Protein AF-A0A8D8S6B2-F1 (afdb_monomer)

Organism: NCBI:txid428564

Secondary structure (DSSP, 8-state):
--SSSSSGGGGS-TT-HHHHHHHHHHHTT------EEEEE--TTSSHHHHHHHHHHHHHHTT--EEEEEEEEEEETTEEEEEEEEESSS--EEEEEEEEHHHHHHHHHHHHHHHGGG--HHHHHHHHHHHHHHHHHHHTTEE-S---EETTEEE-HHHHHHHHGGGGSHHHHHH-SEEEEE--STTGGG-HHHHHHHHHHTTSS-EEEEE--SS--HHHHHHHHSTTEEEEE--TTTHHHHHHHHHHHHHHH--

pLDDT: mean 79.37, std 19.29, range [36.19, 97.38]

InterPro domains:
  IPR003593 AAA+ ATPase domain [SM00382] (33-246)
  IPR004948 Nucleoside-triphosphatase, THEP1 type [MF_00796] (35-253)
  IPR004948 Nucleoside-triphosphatase, THEP1 type [PF03266] (37-131)
  IPR004948 Nucleoside-triphosphatase, THEP1 type [PF03266] (140-245)
  IPR004948 Nucleoside-triphosphatase, THEP1 type [PTHR43146] (35-249)
  IPR027417 P-loop containing nucleoside triphosphate hydrolase [G3DSA:3.40.50.300] (35-250)
  IPR027417 P-loop containing nucleoside triphosphate hydrolase [SSF52540] (36-224)

Mean predicted aligned error: 12.25 Å

Sequence (254 aa):
MLGQYCVVIFVQCISCLSMLCFCLDIMSGTTIKRNIILLTGDPGCGKTTLVQKVYQALLTSQVKVEGFYTSEVRAGGQRSGFDVVLLNDGGRGPLARVAYMEDKKREAKKREAKEKEADDVMLAIMEHEMAFRDDIYFQARSTVPGPKVGKYTVDLKSFESLVQPILTPEKLKVCQVLILDEIGKMELFSKQFESSIQRIFQTSQVILATVPTRGSYLVEQLKTQAGSNLIQVHHGNRDILVEEIKNKLLLQIK

Foldseek 3Di:
DPPPVVVVVVPPDPPDPPVVVVVVCVVVPDDQQQQAEEEEEDPPQCPLVLLVLLLVVVVVVVAFEWEWAKDFDDDPNHGFAIWIAIDPPRDIDGFKGFAPPPVVVVVVVVCVVVVVPDDPVRVVVVVVVVVVVCVVVVVSHDPDAADDDPRMGGDLPSLCVPGVVCLDPVNQVRHLEYEYHEPADSSVSRPSSVVSVVVVLVDLHRYYYYAYPDHPPSSVCQCVPPSYDYDYGGNVCSVVVSVVVNVSSVVSSD

Structure (mmCIF, N/CA/C/O backbone):
data_AF-A0A8D8S6B2-F1
#
_entry.id   AF-A0A8D8S6B2-F1
#
loop_
_atom_site.group_PDB
_atom_site.id
_atom_site.type_symbol
_atom_site.label_atom_id
_atom_site.label_alt_id
_atom_site.label_comp_id
_atom_site.label_asym_id
_atom_site.label_entity_id
_atom_site.label_seq_id
_atom_site.pdbx_PDB_ins_code
_atom_site.Cartn_x
_atom_site.Cartn_y
_atom_site.Cartn_z
_atom_site.occupancy
_atom_site.B_iso_or_equiv
_atom_site.auth_seq_id
_atom_site.auth_comp_id
_atom_site.auth_asym_id
_atom_site.auth_atom_id
_atom_site.pdbx_PDB_model_num
ATOM 1 N N . MET A 1 1 ? 8.528 7.301 49.352 1.00 41.94 1 MET A N 1
ATOM 2 C CA . MET A 1 1 ? 9.855 7.495 48.718 1.00 41.94 1 MET A CA 1
ATOM 3 C C . MET A 1 1 ? 9.824 7.295 47.188 1.00 41.94 1 MET A C 1
ATOM 5 O O . MET A 1 1 ? 10.807 6.855 46.618 1.00 41.94 1 MET A O 1
ATOM 9 N N . LEU A 1 2 ? 8.725 7.652 46.500 1.00 36.19 2 LEU A N 1
ATOM 10 C CA . LEU A 1 2 ? 8.609 7.622 45.023 1.00 36.19 2 LEU A CA 1
ATOM 11 C C . LEU A 1 2 ? 8.481 9.034 44.406 1.00 36.19 2 LEU A C 1
ATOM 13 O O . LEU A 1 2 ? 8.554 9.192 43.195 1.00 36.19 2 LEU A O 1
ATOM 17 N N . GLY A 1 3 ? 8.330 10.071 45.239 1.00 38.25 3 GLY A N 1
ATOM 18 C CA . GLY A 1 3 ? 8.065 11.449 44.806 1.00 38.25 3 GLY A CA 1
ATOM 19 C C . GLY A 1 3 ? 9.293 12.298 44.459 1.00 38.25 3 GLY A C 1
ATOM 20 O O . GLY A 1 3 ? 9.121 13.430 44.031 1.00 38.25 3 GLY A O 1
ATOM 21 N N . GLN A 1 4 ? 10.520 11.789 44.625 1.00 38.25 4 GLN A N 1
ATOM 22 C CA . GLN A 1 4 ? 11.747 12.553 44.331 1.00 38.25 4 GLN A CA 1
ATOM 23 C C . GLN A 1 4 ? 12.415 12.181 42.998 1.00 38.25 4 GLN A C 1
ATOM 25 O O . GLN A 1 4 ? 13.158 12.992 42.458 1.00 38.25 4 GLN A O 1
ATOM 30 N N . TYR A 1 5 ? 12.099 11.022 42.406 1.00 40.81 5 TYR A N 1
ATOM 31 C CA . TYR A 1 5 ? 12.644 10.632 41.095 1.00 40.81 5 TYR A CA 1
ATOM 32 C C . TYR A 1 5 ? 11.902 11.270 39.909 1.00 40.81 5 TYR A C 1
ATOM 34 O O . TYR A 1 5 ? 12.461 11.373 38.822 1.00 40.81 5 TYR A O 1
ATOM 42 N N . CYS A 1 6 ? 10.666 11.742 40.109 1.00 37.84 6 CYS A N 1
ATOM 43 C CA . CYS A 1 6 ? 9.852 12.317 39.032 1.00 37.84 6 CYS A CA 1
ATOM 44 C C . CYS A 1 6 ? 10.253 13.766 38.680 1.00 37.84 6 CYS A C 1
ATOM 46 O O . CYS A 1 6 ? 10.113 14.197 37.540 1.00 37.84 6 CYS A O 1
ATOM 48 N N . VAL A 1 7 ? 10.818 14.516 39.633 1.00 41.84 7 VAL A N 1
ATOM 49 C CA . VAL A 1 7 ? 11.153 15.940 39.429 1.00 41.84 7 VAL A CA 1
ATOM 50 C C . VAL A 1 7 ? 12.459 16.125 38.641 1.00 41.84 7 VAL A C 1
ATOM 52 O O . VAL A 1 7 ? 12.646 17.146 37.985 1.00 41.84 7 VAL A O 1
ATOM 55 N N . VAL A 1 8 ? 13.345 15.123 38.621 1.00 37.91 8 VAL A N 1
ATOM 56 C CA . VAL A 1 8 ? 14.663 15.240 37.966 1.00 37.91 8 VAL A CA 1
ATOM 57 C C . VAL A 1 8 ? 14.577 15.126 36.435 1.00 37.91 8 VAL A C 1
ATOM 59 O O . VAL A 1 8 ? 15.428 15.662 35.734 1.00 37.91 8 VAL A O 1
ATOM 62 N N . ILE A 1 9 ? 13.512 14.532 35.883 1.00 42.53 9 ILE A N 1
ATOM 63 C CA . ILE A 1 9 ? 13.302 14.464 34.421 1.00 42.53 9 ILE A CA 1
ATOM 64 C C . ILE A 1 9 ? 12.726 15.786 33.869 1.00 42.53 9 ILE A C 1
ATOM 66 O O . ILE A 1 9 ? 12.816 16.062 32.674 1.00 42.53 9 ILE A O 1
ATOM 70 N N . PHE A 1 10 ? 12.189 16.655 34.732 1.00 36.91 10 PHE A N 1
ATOM 71 C CA . PHE A 1 10 ? 11.435 17.840 34.313 1.00 36.91 10 PHE A CA 1
ATOM 72 C C . PHE A 1 10 ? 12.304 19.006 33.803 1.00 36.91 10 PHE A C 1
ATOM 74 O O . PHE A 1 10 ? 11.792 19.903 33.140 1.00 36.91 10 PHE A O 1
ATOM 81 N N . VAL A 1 11 ? 13.615 19.015 34.078 1.00 43.03 11 VAL A N 1
ATOM 82 C CA . VAL A 1 11 ? 14.462 20.211 33.865 1.00 43.03 11 VAL A CA 1
ATOM 83 C C . VAL A 1 11 ? 15.341 20.138 32.605 1.00 43.03 11 VAL A C 1
ATOM 85 O O . VAL A 1 11 ? 15.995 21.116 32.261 1.00 43.03 11 VAL A O 1
ATOM 88 N N . GLN A 1 12 ? 15.329 19.037 31.842 1.00 40.09 12 GLN A N 1
ATOM 89 C CA . GLN A 1 12 ? 16.248 18.878 30.699 1.00 40.09 12 GLN A CA 1
ATOM 90 C C . GLN A 1 12 ? 15.608 18.695 29.316 1.00 40.09 12 GLN A C 1
ATOM 92 O O . GLN A 1 12 ? 16.331 18.478 28.347 1.00 40.09 12 GLN A O 1
ATOM 97 N N . CYS A 1 13 ? 14.285 18.828 29.167 1.00 42.00 13 CYS A N 1
ATOM 98 C CA . CYS A 1 13 ? 13.653 18.609 27.861 1.00 42.00 13 CYS A CA 1
ATOM 99 C C . CYS A 1 13 ? 12.425 19.500 27.603 1.00 42.00 13 CYS A C 1
ATOM 101 O O . CYS A 1 13 ? 11.314 19.019 27.420 1.00 42.00 13 CYS A O 1
ATOM 103 N N . ILE A 1 14 ? 12.620 20.823 27.558 1.00 43.84 14 ILE A N 1
ATOM 104 C CA . ILE A 1 14 ? 11.570 21.784 27.142 1.00 43.84 14 ILE A CA 1
ATOM 105 C C . ILE A 1 14 ? 11.517 21.940 25.601 1.00 43.84 14 ILE A C 1
ATOM 107 O O . ILE A 1 14 ? 10.718 22.697 25.063 1.00 43.84 14 ILE A O 1
ATOM 111 N N . SER A 1 15 ? 12.317 21.190 24.836 1.00 46.38 15 SER A N 1
ATOM 112 C CA . SER A 1 15 ? 12.376 21.326 23.371 1.00 46.38 15 SER A CA 1
ATOM 113 C C . SER A 1 15 ? 11.410 20.432 22.584 1.00 46.38 15 SER A C 1
ATOM 115 O O . SER A 1 15 ? 11.384 20.521 21.359 1.00 46.38 15 SER A O 1
ATOM 117 N N . CYS A 1 16 ? 10.599 19.588 23.231 1.00 43.78 16 CYS A N 1
ATOM 118 C CA . CYS A 1 16 ? 9.744 18.641 22.515 1.00 43.78 16 CYS A CA 1
ATOM 119 C C . CYS A 1 16 ? 8.293 18.697 23.009 1.00 43.78 16 CYS A C 1
ATOM 121 O O . CYS A 1 16 ? 7.932 18.035 23.981 1.00 43.78 16 CYS A O 1
ATOM 123 N N . LEU A 1 17 ? 7.430 19.436 22.295 1.00 45.69 17 LEU A N 1
ATOM 124 C CA . LEU A 1 17 ? 5.974 19.432 22.524 1.00 45.69 17 LEU A CA 1
ATOM 125 C C . LEU A 1 17 ? 5.366 18.010 22.501 1.00 45.69 17 LEU A C 1
ATOM 127 O O . LEU A 1 17 ? 4.297 17.796 23.065 1.00 45.69 17 LEU A O 1
ATOM 131 N N . SER A 1 18 ? 6.051 17.025 21.903 1.00 47.94 18 SER A N 1
ATOM 132 C CA . SER A 1 18 ? 5.614 15.622 21.893 1.00 47.94 18 SER A CA 1
ATOM 133 C C . SER A 1 18 ? 5.727 14.920 23.257 1.00 47.94 18 SER A C 1
ATOM 135 O O . SER A 1 18 ? 4.901 14.061 23.558 1.00 47.94 18 SER A O 1
ATOM 137 N N . MET A 1 19 ? 6.681 15.304 24.121 1.00 46.25 19 MET A N 1
ATOM 138 C CA . MET A 1 19 ? 6.825 14.702 25.458 1.00 46.25 19 MET A CA 1
ATOM 139 C C . MET A 1 19 ? 5.784 15.219 26.453 1.00 46.25 19 MET A C 1
ATOM 141 O O . MET A 1 19 ? 5.369 14.476 27.339 1.00 46.25 19 MET A O 1
ATOM 145 N N . LEU A 1 20 ? 5.329 16.466 26.298 1.00 44.69 20 LEU A N 1
ATOM 146 C CA . LEU A 1 20 ? 4.285 17.035 27.155 1.00 44.69 20 LEU A CA 1
ATOM 147 C C . LEU A 1 20 ? 2.933 16.339 26.954 1.00 44.69 20 LEU A C 1
ATOM 149 O O . LEU A 1 20 ? 2.236 16.086 27.932 1.00 44.69 20 LEU A O 1
ATOM 153 N N . CYS A 1 21 ? 2.600 15.961 25.717 1.00 46.25 21 CYS A N 1
ATOM 154 C CA . CYS A 1 21 ? 1.410 15.156 25.433 1.00 46.25 21 CYS A CA 1
ATOM 155 C C . CYS A 1 21 ? 1.540 13.748 26.048 1.00 46.25 21 CYS A C 1
ATOM 157 O O . CYS A 1 21 ? 0.654 13.294 26.765 1.00 46.25 21 CYS A O 1
ATOM 159 N N . PHE A 1 22 ? 2.716 13.125 25.902 1.00 45.84 22 PHE A N 1
ATOM 160 C CA . PHE A 1 22 ? 2.994 11.782 26.423 1.00 45.84 22 PHE A CA 1
ATOM 161 C C . PHE A 1 22 ? 2.927 11.684 27.960 1.00 45.84 22 PHE A C 1
ATOM 163 O O . PHE A 1 22 ? 2.430 10.698 28.505 1.00 45.84 22 PHE A O 1
ATOM 170 N N . CYS A 1 23 ? 3.397 12.708 28.681 1.00 44.91 23 CYS A N 1
ATOM 171 C CA . CYS A 1 23 ? 3.300 12.752 30.143 1.00 44.91 23 CYS A CA 1
ATOM 172 C C . CYS A 1 23 ? 1.857 12.944 30.637 1.00 44.91 23 CYS A C 1
ATOM 174 O O . CYS A 1 23 ? 1.485 12.346 31.645 1.00 44.91 23 CYS A O 1
ATOM 176 N N . LEU A 1 24 ? 1.033 13.724 29.928 1.00 49.44 24 LEU A N 1
ATOM 177 C CA . LEU A 1 24 ? -0.394 13.873 30.240 1.00 49.44 24 LEU A CA 1
ATOM 178 C C . LEU A 1 24 ? -1.170 12.561 30.016 1.00 49.44 24 LEU A C 1
ATOM 180 O O . LEU A 1 24 ? -2.026 12.211 30.831 1.00 49.44 24 LEU A O 1
ATOM 184 N N . ASP A 1 25 ? -0.811 11.784 28.993 1.00 44.72 25 ASP A N 1
ATOM 185 C CA . ASP A 1 25 ? -1.443 10.494 28.691 1.00 44.72 25 ASP A CA 1
ATOM 186 C C . ASP A 1 25 ? -1.150 9.425 29.760 1.00 44.72 25 ASP A C 1
ATOM 188 O O . ASP A 1 25 ? -2.069 8.743 30.217 1.00 44.72 25 ASP A O 1
ATOM 192 N N . ILE A 1 26 ? 0.094 9.334 30.254 1.00 49.06 26 ILE A N 1
ATOM 193 C CA . ILE A 1 26 ? 0.469 8.405 31.341 1.00 49.06 26 ILE A CA 1
ATOM 194 C C . ILE A 1 26 ? -0.254 8.752 32.651 1.00 49.06 26 ILE A C 1
ATOM 196 O O . ILE A 1 26 ? -0.646 7.855 33.398 1.00 49.06 26 ILE A O 1
ATOM 200 N N . MET A 1 27 ? -0.470 10.042 32.927 1.00 42.81 27 MET A N 1
ATOM 201 C CA . MET A 1 27 ? -1.153 10.491 34.145 1.00 42.81 27 MET A CA 1
ATOM 202 C C . MET A 1 27 ? -2.682 10.322 34.092 1.00 42.81 27 MET A C 1
ATOM 204 O O . MET A 1 27 ? -3.320 10.334 35.142 1.00 42.81 27 MET A O 1
ATOM 208 N N . SER A 1 28 ? -3.271 10.117 32.907 1.00 50.50 28 SER A N 1
ATOM 209 C CA . SER A 1 28 ? -4.724 9.949 32.725 1.00 50.50 28 SER A CA 1
ATOM 210 C C . SER A 1 28 ? -5.217 8.494 32.762 1.00 50.50 28 SER A C 1
ATOM 212 O O . SER A 1 28 ? -6.423 8.258 32.714 1.00 50.50 28 SER A O 1
ATOM 214 N N . GLY A 1 29 ? -4.321 7.501 32.833 1.00 39.97 29 GLY A N 1
ATOM 215 C CA . GLY A 1 29 ? -4.702 6.081 32.844 1.00 39.97 29 GLY A CA 1
ATOM 216 C C . GLY A 1 29 ? -5.399 5.598 31.562 1.00 39.97 29 GLY A C 1
ATOM 217 O O . GLY A 1 29 ? -5.973 4.507 31.543 1.00 39.97 29 GLY A O 1
ATOM 218 N N . THR A 1 30 ? -5.360 6.375 30.476 1.00 42.81 30 THR A N 1
ATOM 219 C CA . THR A 1 30 ? -5.941 5.972 29.196 1.00 42.81 30 THR A CA 1
ATOM 220 C C . THR A 1 30 ? -4.961 5.064 28.458 1.00 42.81 30 THR A C 1
ATOM 222 O O . THR A 1 30 ? -3.849 5.430 28.091 1.00 42.81 30 THR A O 1
ATOM 225 N N . THR A 1 31 ? -5.354 3.804 28.275 1.00 45.44 31 THR A N 1
ATOM 226 C CA . THR A 1 31 ? -4.572 2.851 27.483 1.00 45.44 31 THR A CA 1
ATOM 227 C C . THR A 1 31 ? -4.553 3.359 26.042 1.00 45.44 31 THR A C 1
ATOM 229 O O . THR A 1 31 ? -5.622 3.489 25.449 1.00 45.44 31 THR A O 1
ATOM 232 N N . ILE A 1 32 ? -3.374 3.657 25.483 1.00 49.84 32 ILE A N 1
ATOM 233 C CA . ILE A 1 32 ? -3.223 4.152 24.103 1.00 49.84 32 ILE A CA 1
ATOM 234 C C . ILE A 1 32 ? -4.021 3.243 23.155 1.00 49.84 32 ILE A C 1
ATOM 236 O O . ILE A 1 32 ? -3.686 2.066 22.973 1.00 49.84 32 ILE A O 1
ATOM 240 N N . LYS A 1 33 ? -5.110 3.777 22.584 1.00 54.06 33 LYS A N 1
ATOM 241 C CA . LYS A 1 33 ? -5.973 3.068 21.632 1.00 54.06 33 LYS A CA 1
ATOM 242 C C . LYS A 1 33 ? -5.133 2.840 20.371 1.00 54.06 33 LYS A C 1
ATOM 244 O O . LYS A 1 33 ? -4.795 3.774 19.651 1.00 54.06 33 LYS A O 1
ATOM 249 N N . ARG A 1 34 ? -4.690 1.597 20.176 1.00 63.31 34 ARG A N 1
ATOM 250 C CA . ARG A 1 34 ? -3.891 1.190 19.014 1.00 63.31 34 ARG A CA 1
ATOM 251 C C . ARG A 1 34 ? -4.813 1.186 17.801 1.00 63.31 34 ARG A C 1
ATOM 253 O O . ARG A 1 34 ? -5.644 0.291 17.723 1.00 63.31 34 ARG A O 1
ATOM 260 N N . ASN A 1 35 ? -4.676 2.159 16.903 1.00 84.62 35 ASN A N 1
ATOM 261 C CA . ASN A 1 35 ? -5.531 2.293 15.714 1.00 84.62 35 ASN A CA 1
ATOM 262 C C . ASN A 1 35 ? -4.802 1.927 14.411 1.00 84.62 35 ASN A C 1
ATOM 264 O O . ASN A 1 35 ? -5.368 2.056 13.332 1.00 84.62 35 ASN A O 1
ATOM 268 N N . ILE A 1 36 ? -3.538 1.498 14.488 1.00 93.31 36 ILE A N 1
ATOM 269 C CA . ILE A 1 36 ? -2.687 1.307 13.312 1.00 93.31 36 ILE A CA 1
ATOM 270 C C . ILE A 1 36 ? -2.189 -0.135 13.283 1.00 93.31 36 ILE A C 1
ATOM 272 O O . ILE A 1 36 ? -1.512 -0.593 14.204 1.00 93.31 36 ILE A O 1
ATOM 276 N N . ILE A 1 37 ? -2.506 -0.856 12.212 1.00 95.69 37 ILE A N 1
ATOM 277 C CA . ILE A 1 37 ? -1.977 -2.187 11.919 1.00 95.69 37 ILE A CA 1
ATOM 278 C C . ILE A 1 37 ? -1.056 -2.068 10.710 1.00 95.69 37 ILE A C 1
ATOM 280 O O . ILE A 1 37 ? -1.481 -1.660 9.630 1.00 95.69 37 ILE A O 1
ATOM 284 N N . LEU A 1 38 ? 0.208 -2.438 10.892 1.00 96.62 38 LEU A N 1
ATOM 285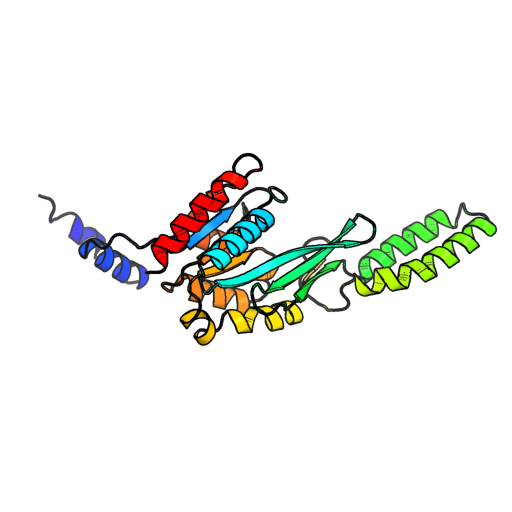 C CA . LEU A 1 38 ? 1.217 -2.439 9.841 1.00 96.62 38 LEU A CA 1
ATOM 286 C C . LEU A 1 38 ? 1.583 -3.875 9.486 1.00 96.62 38 LEU A C 1
ATOM 288 O O . LEU A 1 38 ? 1.966 -4.650 10.356 1.00 96.62 38 LEU A O 1
ATOM 292 N N . LEU A 1 39 ? 1.501 -4.233 8.211 1.00 96.75 39 LEU A N 1
ATOM 293 C CA . LEU A 1 39 ? 1.929 -5.533 7.706 1.00 96.75 39 LEU A CA 1
ATOM 294 C C . LEU A 1 39 ? 3.317 -5.408 7.092 1.00 96.75 39 LEU A C 1
ATOM 296 O O . LEU A 1 39 ? 3.544 -4.575 6.216 1.00 96.75 39 LEU A O 1
ATOM 300 N N . THR A 1 40 ? 4.239 -6.271 7.496 1.00 96.25 40 THR A N 1
ATOM 301 C CA . THR A 1 40 ? 5.581 -6.332 6.915 1.00 96.25 40 THR A CA 1
ATOM 302 C C . THR A 1 40 ? 5.978 -7.766 6.601 1.00 96.25 40 THR A C 1
ATOM 304 O O . THR A 1 40 ? 5.373 -8.712 7.092 1.00 96.25 40 THR A O 1
ATOM 307 N N . GLY A 1 41 ? 6.965 -7.952 5.736 1.00 93.44 41 GLY A N 1
ATOM 308 C CA . GLY A 1 41 ? 7.403 -9.272 5.296 1.00 93.44 41 GLY A CA 1
ATOM 309 C C . GLY A 1 41 ? 8.026 -9.221 3.912 1.00 93.44 41 GLY A C 1
ATOM 310 O O . GLY A 1 41 ? 7.952 -8.199 3.218 1.00 93.44 41 GLY A O 1
ATOM 311 N N . ASP A 1 42 ? 8.612 -10.337 3.498 1.00 89.94 42 ASP A N 1
ATOM 312 C CA . ASP A 1 42 ? 9.392 -10.395 2.267 1.00 89.94 42 ASP A CA 1
ATOM 313 C C . ASP A 1 42 ? 8.557 -10.071 1.012 1.00 89.94 42 ASP A C 1
ATOM 315 O O . ASP A 1 42 ? 7.335 -10.290 0.970 1.00 89.94 42 ASP A O 1
ATOM 319 N N . PRO A 1 43 ? 9.178 -9.510 -0.040 1.00 85.75 43 PRO A N 1
ATOM 320 C CA . PRO A 1 43 ? 8.509 -9.315 -1.319 1.00 85.75 43 PRO A CA 1
ATOM 321 C C . PRO A 1 43 ? 7.912 -10.632 -1.835 1.00 85.75 43 PRO A C 1
ATOM 323 O O . PRO A 1 43 ? 8.586 -11.654 -1.876 1.00 85.75 43 PRO A O 1
ATOM 326 N N . GLY A 1 44 ? 6.642 -10.610 -2.244 1.00 83.94 44 GLY A N 1
ATOM 327 C CA . GLY A 1 44 ? 5.958 -11.798 -2.770 1.00 83.94 44 GLY A CA 1
ATOM 328 C C . GLY A 1 44 ? 5.335 -12.732 -1.724 1.00 83.94 44 GLY A C 1
ATOM 329 O O . GLY A 1 44 ? 4.633 -13.659 -2.118 1.00 83.94 44 GLY A O 1
ATOM 330 N N . CYS A 1 45 ? 5.465 -12.466 -0.416 1.00 88.25 45 CYS A N 1
ATOM 331 C CA . CYS A 1 45 ? 4.849 -13.315 0.619 1.00 88.25 45 CYS A CA 1
ATOM 332 C C . CYS A 1 45 ? 3.302 -13.282 0.641 1.00 88.25 45 CYS A C 1
ATOM 334 O O . CYS A 1 45 ? 2.664 -14.103 1.301 1.00 88.25 45 CYS A O 1
ATOM 336 N N . GLY A 1 46 ? 2.687 -12.360 -0.111 1.00 88.69 46 GLY A N 1
ATOM 337 C CA . GLY A 1 46 ? 1.233 -12.257 -0.271 1.00 88.69 46 GLY A CA 1
ATOM 338 C C . GLY A 1 46 ? 0.552 -11.180 0.577 1.00 88.69 46 GLY A C 1
ATOM 339 O O . GLY A 1 46 ? -0.645 -11.298 0.814 1.00 88.69 46 GLY A O 1
ATOM 340 N N . LYS A 1 47 ? 1.272 -10.134 1.015 1.00 93.44 47 LYS A N 1
ATOM 341 C CA . LYS A 1 47 ? 0.703 -8.989 1.762 1.00 93.44 47 LYS A CA 1
ATOM 342 C C . LYS A 1 47 ? -0.502 -8.366 1.053 1.00 93.44 47 LYS A C 1
ATOM 344 O O . LYS A 1 47 ? -1.570 -8.300 1.643 1.00 93.44 47 LYS A O 1
ATOM 349 N N . THR A 1 48 ? -0.364 -8.023 -0.226 1.00 92.19 48 THR A N 1
ATOM 350 C CA . THR A 1 48 ? -1.463 -7.483 -1.043 1.00 92.19 48 THR A CA 1
ATOM 351 C C . THR A 1 48 ? -2.662 -8.422 -1.094 1.00 92.19 48 THR A C 1
ATOM 353 O O . THR A 1 48 ? -3.800 -7.993 -0.946 1.00 92.19 48 THR A O 1
ATOM 356 N N . THR A 1 49 ? -2.428 -9.731 -1.223 1.00 92.44 49 THR A N 1
ATOM 357 C CA . THR A 1 49 ? -3.508 -10.727 -1.194 1.00 92.44 49 THR A CA 1
ATOM 358 C C . THR A 1 49 ? -4.208 -10.763 0.164 1.00 92.44 49 THR A C 1
ATOM 360 O O . THR A 1 49 ? -5.431 -10.852 0.218 1.00 92.44 49 THR A O 1
ATOM 363 N N . LEU A 1 50 ? -3.454 -10.675 1.263 1.00 95.06 50 LEU A N 1
ATOM 364 C CA . LEU A 1 50 ? -4.006 -10.576 2.613 1.00 95.06 50 LEU A CA 1
ATOM 365 C C . LEU A 1 50 ? -4.843 -9.298 2.775 1.00 95.06 50 LEU A C 1
ATOM 367 O O . LEU A 1 50 ? -5.984 -9.380 3.218 1.00 95.06 50 LEU A O 1
ATOM 371 N N . VAL A 1 51 ? -4.324 -8.145 2.348 1.00 95.44 51 VAL A N 1
ATOM 372 C CA . VAL A 1 51 ? -5.046 -6.862 2.377 1.00 95.44 51 VAL A CA 1
ATOM 373 C C . VAL A 1 51 ? -6.355 -6.946 1.598 1.00 95.44 51 VAL A C 1
ATOM 375 O O . VAL A 1 51 ? -7.398 -6.560 2.117 1.00 95.44 51 VAL A O 1
ATOM 378 N N . GLN A 1 52 ? -6.331 -7.515 0.392 1.00 94.06 52 GLN A N 1
ATOM 379 C CA . GLN A 1 52 ? -7.536 -7.713 -0.414 1.00 94.06 52 GLN A CA 1
ATOM 380 C C . GLN A 1 52 ? -8.559 -8.607 0.295 1.00 94.06 52 GLN A C 1
ATOM 382 O O . GLN A 1 52 ? -9.739 -8.270 0.323 1.00 94.06 52 GLN A O 1
ATOM 387 N N . LYS A 1 53 ? -8.131 -9.716 0.913 1.00 94.88 53 LYS A N 1
ATOM 388 C CA . LYS A 1 53 ? -9.032 -10.588 1.687 1.00 94.88 53 LYS A CA 1
ATOM 389 C C . LYS A 1 53 ? -9.644 -9.865 2.889 1.00 94.88 53 LYS A C 1
ATOM 391 O O . LYS A 1 53 ? -10.839 -10.009 3.129 1.00 94.88 53 LYS A O 1
ATOM 396 N N . VAL A 1 54 ? -8.856 -9.066 3.611 1.00 95.88 54 VAL A N 1
ATOM 397 C CA . VAL A 1 54 ? -9.352 -8.257 4.735 1.00 95.88 54 VAL A CA 1
ATOM 398 C C . VAL A 1 54 ? -10.355 -7.215 4.249 1.00 95.88 54 VAL A C 1
ATOM 400 O O . VAL A 1 54 ? -11.423 -7.094 4.840 1.00 95.88 54 VAL A O 1
ATOM 403 N N . TYR A 1 55 ? -10.062 -6.512 3.153 1.00 95.25 55 TYR A N 1
ATOM 404 C CA . TYR A 1 55 ? -10.993 -5.561 2.545 1.00 95.25 55 TYR A CA 1
ATOM 405 C C . TYR A 1 55 ? -12.338 -6.218 2.214 1.00 95.25 55 TYR A C 1
ATOM 407 O O . TYR A 1 55 ? -13.378 -5.734 2.654 1.00 95.25 55 TYR A O 1
ATOM 415 N N . GLN A 1 56 ? -12.322 -7.367 1.530 1.00 94.12 56 GLN A N 1
ATOM 416 C CA . GLN A 1 56 ? -13.545 -8.112 1.215 1.00 94.12 56 GLN A CA 1
ATOM 417 C C . GLN A 1 56 ? -14.316 -8.509 2.481 1.00 94.12 56 GLN A C 1
ATOM 419 O O . GLN A 1 56 ? -15.535 -8.359 2.547 1.00 94.12 56 GLN A O 1
ATOM 424 N N . ALA A 1 57 ? -13.615 -8.952 3.526 1.00 93.44 57 ALA A N 1
ATOM 425 C CA . ALA A 1 57 ? -14.248 -9.296 4.792 1.00 93.44 57 ALA A CA 1
ATOM 426 C C . ALA A 1 57 ? -14.850 -8.072 5.514 1.00 93.44 57 ALA A C 1
ATOM 428 O O . ALA A 1 57 ? -15.899 -8.198 6.144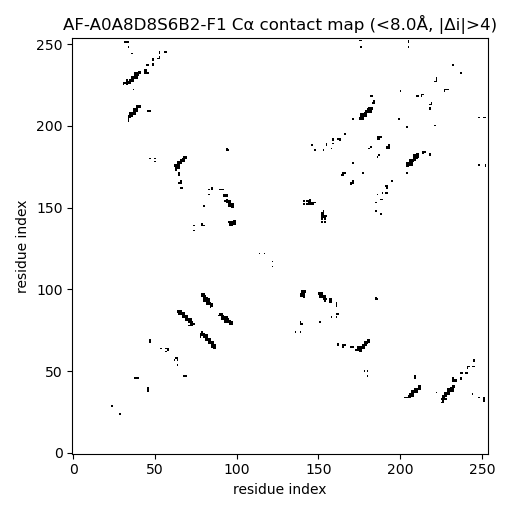 1.00 93.44 57 ALA A O 1
ATOM 429 N N . LEU A 1 58 ? -14.247 -6.885 5.402 1.00 93.62 58 LEU A N 1
ATOM 430 C CA . LEU A 1 58 ? -14.791 -5.638 5.958 1.00 93.62 58 LEU A CA 1
ATOM 431 C C . LEU A 1 58 ? -16.036 -5.156 5.203 1.00 93.62 58 LEU A C 1
ATOM 433 O O . LEU A 1 58 ? -16.977 -4.677 5.838 1.00 93.62 58 LEU A O 1
ATOM 437 N N . LEU A 1 59 ? -16.085 -5.347 3.879 1.00 90.81 59 LEU A N 1
ATOM 438 C CA . LEU A 1 59 ? -17.275 -5.042 3.078 1.00 90.81 59 LEU A CA 1
ATOM 439 C C . LEU A 1 59 ? -18.493 -5.849 3.542 1.00 90.81 59 LEU A C 1
ATOM 441 O O . LEU A 1 59 ? -19.582 -5.293 3.674 1.00 90.81 59 LEU A O 1
ATOM 445 N N . THR A 1 60 ? -18.312 -7.135 3.870 1.00 91.19 60 THR A N 1
ATOM 446 C CA . THR A 1 60 ? -19.410 -7.967 4.407 1.00 91.19 60 THR A CA 1
ATOM 447 C C . THR A 1 60 ? -19.945 -7.468 5.750 1.00 91.19 60 THR A C 1
ATOM 449 O O . THR A 1 60 ? -21.087 -7.746 6.102 1.00 91.19 60 THR A O 1
ATOM 452 N N . SER A 1 61 ? -19.142 -6.702 6.491 1.00 88.88 61 SER A N 1
ATOM 453 C CA . SER A 1 61 ? -19.515 -6.084 7.765 1.00 88.88 61 SER A CA 1
ATOM 454 C C . SER A 1 61 ? -20.040 -4.649 7.611 1.00 88.88 61 SER A C 1
ATOM 456 O O . SER A 1 61 ? -20.194 -3.963 8.616 1.00 88.88 61 SER A O 1
ATOM 458 N N . GLN A 1 62 ? -20.314 -4.195 6.379 1.00 89.12 62 GLN A N 1
ATOM 459 C CA . GLN A 1 62 ? -20.846 -2.860 6.057 1.00 89.12 62 GLN A CA 1
ATOM 460 C C . GLN A 1 62 ? -19.987 -1.694 6.580 1.00 89.12 62 GLN A C 1
ATOM 462 O O . GLN A 1 62 ? -20.488 -0.604 6.856 1.00 89.12 62 GLN A O 1
ATOM 467 N N . VAL A 1 63 ? -18.677 -1.915 6.701 1.00 91.69 63 VAL A N 1
ATOM 468 C CA . VAL A 1 63 ? -17.726 -0.887 7.131 1.00 91.69 63 VAL A CA 1
ATOM 469 C C . VAL A 1 63 ? -17.390 0.030 5.961 1.00 91.69 63 VAL A C 1
ATOM 471 O O . VAL A 1 63 ? -17.082 -0.434 4.863 1.00 91.69 63 VAL A O 1
ATOM 474 N N . LYS A 1 64 ? -17.382 1.342 6.205 1.00 93.12 64 LYS A N 1
ATOM 475 C CA . LYS A 1 64 ? -16.883 2.329 5.241 1.00 93.12 64 LYS A CA 1
ATOM 476 C C . LYS A 1 64 ? -15.361 2.287 5.208 1.00 93.12 64 LYS A C 1
ATOM 478 O O . LYS A 1 64 ? -14.702 2.801 6.110 1.00 93.12 64 LYS A O 1
ATOM 483 N N . VAL A 1 65 ? -14.811 1.665 4.178 1.00 94.94 65 VAL A N 1
ATOM 484 C CA . VAL A 1 65 ? -13.365 1.552 3.979 1.00 94.94 65 VAL A CA 1
ATOM 485 C C . VAL A 1 65 ? -12.951 2.497 2.867 1.00 94.94 65 VAL A C 1
ATOM 487 O O . VAL A 1 65 ? -13.575 2.453 1.827 1.00 94.94 65 VAL A O 1
ATOM 490 N N . GLU A 1 66 ? -11.907 3.299 3.034 1.00 95.69 66 GLU A N 1
ATOM 491 C CA . GLU A 1 66 ? -11.254 4.010 1.925 1.00 95.69 66 GLU A CA 1
ATOM 492 C C . GLU A 1 66 ? -9.823 3.513 1.773 1.00 95.69 66 GLU A C 1
ATOM 494 O O . GLU A 1 66 ? -9.257 2.922 2.695 1.00 95.69 66 GLU A O 1
ATOM 499 N N . GLY A 1 67 ? -9.214 3.747 0.616 1.00 96.00 67 GLY A N 1
ATOM 500 C CA . GLY A 1 67 ? -7.827 3.359 0.419 1.00 96.00 67 GLY A CA 1
ATOM 501 C C . GLY A 1 67 ? -7.490 2.890 -0.977 1.00 96.00 67 GLY A C 1
ATOM 502 O O . GLY A 1 67 ? -8.283 2.984 -1.917 1.00 96.00 67 GLY A O 1
ATOM 503 N N . PHE A 1 68 ? -6.287 2.345 -1.088 1.00 97.06 68 PHE A N 1
ATOM 504 C CA . PHE A 1 68 ? -5.786 1.774 -2.323 1.00 97.06 68 PHE A CA 1
ATOM 505 C C . PHE A 1 68 ? -4.871 0.585 -2.054 1.00 97.06 68 PHE A C 1
ATOM 507 O O . PHE A 1 68 ? -4.303 0.434 -0.969 1.00 97.06 68 PHE A O 1
ATOM 514 N N . TYR A 1 69 ? -4.701 -0.236 -3.082 1.00 95.94 69 TYR A N 1
ATOM 515 C CA . TYR A 1 69 ? -3.650 -1.238 -3.140 1.00 95.94 69 TYR A CA 1
ATOM 516 C C . TYR A 1 69 ? -2.882 -1.140 -4.453 1.00 95.94 69 TYR A C 1
ATOM 518 O O . TYR A 1 69 ? -3.361 -0.576 -5.441 1.00 95.94 69 TYR A O 1
ATOM 526 N N . THR A 1 70 ? -1.688 -1.715 -4.473 1.00 92.94 70 THR A N 1
ATOM 527 C CA . THR A 1 70 ? -0.861 -1.794 -5.670 1.00 92.94 70 THR A CA 1
ATOM 528 C C . THR A 1 70 ? -1.024 -3.148 -6.349 1.00 92.94 70 THR A C 1
ATOM 530 O O . THR A 1 70 ? -1.094 -4.201 -5.717 1.00 92.94 70 THR A O 1
ATOM 533 N N . SER A 1 71 ? -1.117 -3.139 -7.675 1.00 92.00 71 SER A N 1
ATOM 534 C CA . SER A 1 71 ? -1.240 -4.342 -8.493 1.00 92.00 71 SER A CA 1
ATOM 535 C C . SER A 1 71 ? -0.040 -4.470 -9.415 1.00 92.00 71 SER A C 1
ATOM 537 O O . SER A 1 71 ? 0.336 -3.527 -10.108 1.00 92.00 71 SER A O 1
ATOM 539 N N . GLU A 1 72 ? 0.576 -5.647 -9.434 1.00 90.75 72 GLU A N 1
ATOM 540 C CA . GLU A 1 72 ? 1.674 -5.929 -10.347 1.00 90.75 72 GLU A CA 1
ATOM 541 C C . GLU A 1 72 ? 1.165 -6.049 -11.790 1.00 90.75 72 GLU A C 1
ATOM 543 O O . GLU A 1 72 ? 0.304 -6.875 -12.091 1.00 90.75 72 GLU A O 1
ATOM 548 N N . VAL A 1 73 ? 1.762 -5.281 -12.700 1.00 89.38 73 VAL A N 1
ATOM 549 C CA . VAL A 1 73 ? 1.505 -5.378 -14.139 1.00 89.38 73 VAL A CA 1
ATOM 550 C C . VAL A 1 73 ? 2.578 -6.260 -14.768 1.00 89.38 73 VAL A C 1
ATOM 552 O O . VAL A 1 73 ? 3.782 -6.041 -14.582 1.00 89.38 73 VAL A O 1
ATOM 555 N N . ARG A 1 74 ? 2.140 -7.275 -15.516 1.00 85.50 74 ARG A N 1
ATOM 556 C CA . ARG A 1 74 ? 3.012 -8.192 -16.255 1.00 85.50 74 ARG A CA 1
ATOM 557 C C . ARG A 1 74 ? 2.685 -8.149 -17.742 1.00 85.50 74 ARG A C 1
ATOM 559 O O . ARG A 1 74 ? 1.519 -8.203 -18.114 1.00 85.50 74 ARG A O 1
ATOM 566 N N . ALA A 1 75 ? 3.718 -8.096 -18.575 1.00 77.56 75 ALA A N 1
ATOM 567 C CA . ALA A 1 75 ? 3.630 -8.198 -20.029 1.00 77.56 75 ALA A CA 1
ATOM 568 C C . ALA A 1 75 ? 4.699 -9.185 -20.517 1.00 77.56 75 ALA A C 1
ATOM 570 O O . ALA A 1 75 ? 5.834 -9.152 -20.040 1.00 77.56 75 ALA A O 1
ATOM 571 N N . GLY A 1 76 ? 4.333 -10.108 -21.412 1.00 73.25 76 GLY A N 1
ATOM 572 C CA . GLY A 1 76 ? 5.265 -11.123 -21.927 1.00 73.25 76 GLY A CA 1
ATOM 573 C C . GLY A 1 76 ? 5.903 -12.003 -20.839 1.00 73.25 76 GLY A C 1
ATOM 574 O O . GLY A 1 76 ? 7.080 -12.338 -20.929 1.00 73.25 76 GLY A O 1
ATOM 575 N N . GLY A 1 77 ? 5.168 -12.307 -19.761 1.00 77.00 77 GLY A N 1
ATOM 576 C CA . GLY A 1 77 ? 5.672 -13.096 -18.626 1.00 77.00 77 GLY A CA 1
ATOM 577 C C . GLY A 1 77 ? 6.655 -12.361 -17.703 1.00 77.00 77 GLY A C 1
ATOM 578 O O . GLY A 1 77 ? 7.095 -12.927 -16.705 1.00 77.00 77 GLY A O 1
ATOM 579 N N . GLN A 1 78 ? 6.981 -11.097 -17.983 1.00 79.25 78 GLN A N 1
ATOM 580 C CA . GLN A 1 78 ? 7.854 -10.276 -17.147 1.00 79.25 78 GLN A CA 1
ATOM 581 C C . GLN A 1 78 ? 7.071 -9.175 -16.440 1.00 79.25 78 GLN A C 1
ATOM 583 O O . GLN A 1 78 ? 6.107 -8.631 -16.975 1.00 79.25 78 GLN A O 1
ATOM 588 N N . ARG A 1 79 ? 7.528 -8.790 -15.244 1.00 85.69 79 ARG A N 1
ATOM 589 C CA . ARG A 1 79 ? 7.014 -7.601 -14.558 1.00 85.69 79 ARG A CA 1
ATOM 590 C C . ARG A 1 79 ? 7.350 -6.351 -15.378 1.00 85.69 79 ARG A C 1
ATOM 592 O O . ARG A 1 79 ? 8.532 -6.014 -15.537 1.00 85.69 79 ARG A O 1
ATOM 599 N N . SER A 1 80 ? 6.309 -5.693 -15.883 1.00 86.38 80 SER A N 1
ATOM 600 C CA . SER A 1 80 ? 6.370 -4.468 -16.687 1.00 86.38 80 SER A CA 1
ATOM 601 C C . SER A 1 80 ? 6.040 -3.214 -15.874 1.00 86.38 80 SER A C 1
ATOM 603 O O . SER A 1 80 ? 6.401 -2.111 -16.284 1.00 86.38 80 SER A O 1
ATOM 605 N N . GLY A 1 81 ? 5.449 -3.357 -14.685 1.00 91.62 81 GLY A N 1
ATOM 606 C CA . GLY A 1 81 ? 5.223 -2.227 -13.793 1.00 91.62 81 GLY A CA 1
ATOM 607 C C . GLY A 1 81 ? 4.284 -2.525 -12.635 1.00 91.62 81 GLY A C 1
ATOM 608 O O . GLY A 1 81 ? 4.090 -3.680 -12.255 1.00 91.62 81 GLY A O 1
ATOM 609 N N . PHE A 1 82 ? 3.713 -1.456 -12.092 1.00 93.44 82 PHE A N 1
ATOM 610 C CA . PHE A 1 82 ? 2.768 -1.474 -10.984 1.00 93.44 82 PHE A CA 1
ATOM 611 C C . PHE A 1 82 ? 1.672 -0.441 -11.221 1.00 93.44 82 PHE A C 1
ATOM 613 O O . PHE A 1 82 ? 1.957 0.667 -11.683 1.00 93.44 82 PHE A O 1
ATOM 620 N N . ASP A 1 83 ? 0.443 -0.805 -10.886 1.00 94.81 83 ASP A N 1
ATOM 621 C CA . ASP A 1 83 ? -0.711 0.088 -10.850 1.00 94.81 83 ASP A CA 1
ATOM 622 C C . ASP A 1 83 ? -1.121 0.371 -9.420 1.00 94.81 83 ASP A C 1
ATOM 624 O O . ASP A 1 83 ? -0.960 -0.487 -8.558 1.00 94.81 83 ASP A O 1
ATOM 628 N N . VAL A 1 84 ? -1.716 1.536 -9.197 1.00 95.62 84 VAL A N 1
ATOM 629 C CA . VAL A 1 84 ? -2.559 1.784 -8.029 1.00 95.62 84 VAL A CA 1
ATOM 630 C C . VAL A 1 84 ? -4.006 1.513 -8.406 1.00 95.62 84 VAL A C 1
ATOM 632 O O . VAL A 1 84 ? -4.457 1.918 -9.479 1.00 95.62 84 VAL A O 1
ATOM 635 N N . VAL A 1 85 ? -4.721 0.833 -7.514 1.00 95.62 85 VAL A N 1
ATOM 636 C CA . VAL A 1 85 ? -6.153 0.556 -7.611 1.00 95.62 85 VAL A CA 1
ATOM 637 C C . VAL A 1 85 ? -6.834 1.059 -6.342 1.00 95.62 85 VAL A C 1
ATOM 639 O O . VAL A 1 85 ? -6.483 0.638 -5.239 1.00 95.62 85 VAL A O 1
ATOM 642 N N . LEU A 1 86 ? -7.798 1.963 -6.498 1.00 96.06 86 LEU A N 1
ATOM 643 C CA . LEU A 1 86 ? -8.643 2.455 -5.414 1.00 96.06 86 LEU A CA 1
ATOM 644 C C . LEU A 1 86 ? -9.658 1.383 -5.015 1.00 96.06 86 LEU A C 1
ATOM 646 O O . LEU A 1 86 ? -10.169 0.653 -5.864 1.00 96.06 86 LEU A O 1
ATOM 650 N N . LEU A 1 87 ? -9.969 1.303 -3.723 1.00 92.50 87 LEU A N 1
ATOM 651 C CA . LEU A 1 87 ? -10.862 0.270 -3.200 1.00 92.50 87 LEU A CA 1
ATOM 652 C C . LEU A 1 87 ? -12.332 0.496 -3.586 1.00 92.50 87 LEU A C 1
ATOM 654 O O . LEU A 1 87 ? -12.983 -0.450 -4.014 1.00 92.50 87 LEU A O 1
ATOM 658 N N . ASN A 1 88 ? -12.841 1.728 -3.491 1.00 82.56 88 ASN A N 1
ATOM 659 C CA . ASN A 1 88 ? -14.272 2.006 -3.691 1.00 82.56 88 ASN A CA 1
ATOM 660 C C . ASN A 1 88 ? -14.630 2.537 -5.079 1.00 82.56 88 ASN A C 1
ATOM 662 O O . ASN A 1 88 ? -15.659 2.166 -5.635 1.00 82.56 88 ASN A O 1
ATOM 666 N N . ASP A 1 89 ? -13.789 3.403 -5.641 1.00 74.88 89 ASP A N 1
ATOM 667 C CA . ASP A 1 89 ? -14.155 4.184 -6.828 1.00 74.88 89 ASP A CA 1
ATOM 668 C C . ASP A 1 89 ? -13.765 3.488 -8.145 1.00 74.88 89 ASP A C 1
ATOM 670 O O . ASP A 1 89 ? -13.904 4.060 -9.225 1.00 74.88 89 ASP A O 1
ATOM 674 N N . GLY A 1 90 ? -13.204 2.271 -8.076 1.00 79.56 90 GLY A N 1
ATOM 675 C CA . GLY A 1 90 ? -12.707 1.517 -9.237 1.00 79.56 90 GLY A CA 1
ATOM 676 C C . GLY A 1 90 ? -11.550 2.191 -9.988 1.00 79.56 90 GLY A C 1
ATOM 677 O O . GLY A 1 90 ? -11.059 1.653 -10.981 1.00 79.56 90 GLY A O 1
ATOM 678 N N . GLY A 1 91 ? -11.105 3.361 -9.517 1.00 91.94 91 GLY A N 1
ATOM 679 C CA . GLY A 1 91 ? -10.024 4.135 -10.102 1.00 91.94 91 GLY A CA 1
ATOM 680 C C . GLY A 1 91 ? -8.748 3.309 -10.162 1.00 91.94 91 GLY A C 1
ATOM 681 O O . GLY A 1 91 ? -8.288 2.773 -9.154 1.00 91.94 91 GLY A O 1
ATOM 682 N N . ARG A 1 92 ? -8.170 3.208 -11.354 1.00 95.19 92 ARG A N 1
ATOM 683 C CA . ARG A 1 92 ? -6.918 2.499 -11.593 1.00 95.19 92 ARG A CA 1
ATOM 684 C C . ARG A 1 92 ? -6.015 3.342 -12.471 1.00 95.19 92 ARG A C 1
ATOM 686 O O . ARG A 1 92 ? -6.466 3.895 -13.470 1.00 95.19 92 ARG A O 1
ATOM 693 N N . GLY A 1 93 ? -4.732 3.383 -12.140 1.00 93.19 93 GLY A N 1
ATOM 694 C CA . GLY A 1 93 ? -3.743 4.037 -12.986 1.00 93.19 93 GLY A CA 1
ATOM 695 C C . GLY A 1 93 ? -2.312 3.618 -12.685 1.00 93.19 93 GLY A C 1
ATOM 696 O O . GLY A 1 93 ? -2.060 2.901 -11.712 1.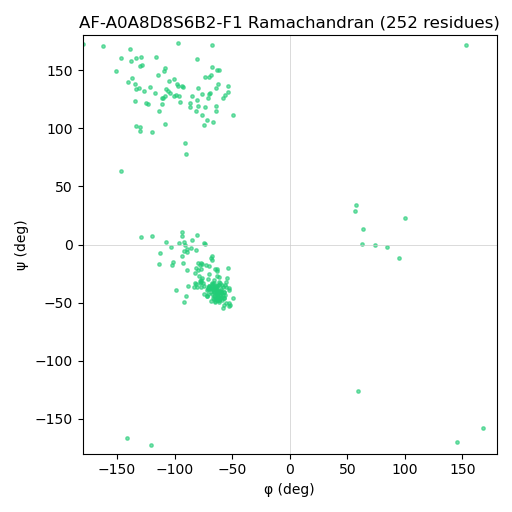00 93.19 93 GLY A O 1
ATOM 697 N N . PRO A 1 94 ? -1.369 4.033 -13.544 1.00 93.31 94 PRO A N 1
ATOM 698 C CA . PRO A 1 94 ? 0.023 3.639 -13.428 1.00 93.31 94 PRO A CA 1
ATOM 699 C C . PRO A 1 94 ? 0.679 4.280 -12.201 1.00 93.31 94 PRO A C 1
ATOM 701 O O . PRO A 1 94 ? 0.618 5.491 -12.015 1.00 93.31 94 PRO A O 1
ATOM 704 N N . LEU A 1 95 ? 1.362 3.461 -11.397 1.00 94.94 95 LEU A N 1
ATOM 705 C CA . LEU A 1 95 ? 2.321 3.923 -10.389 1.00 94.94 95 LEU A CA 1
ATOM 706 C C . LEU A 1 95 ? 3.724 3.964 -10.974 1.00 94.94 95 LEU A C 1
ATOM 708 O O . LEU A 1 95 ? 4.444 4.944 -10.831 1.00 94.94 95 LEU A O 1
ATOM 712 N N . ALA A 1 96 ? 4.133 2.873 -11.619 1.00 93.25 96 ALA A N 1
ATOM 713 C CA . ALA A 1 96 ? 5.443 2.780 -12.233 1.00 93.25 96 ALA A CA 1
ATOM 714 C C . ALA A 1 96 ? 5.426 1.841 -13.440 1.00 93.25 96 ALA A C 1
ATOM 716 O O . ALA A 1 96 ? 4.678 0.859 -13.478 1.00 93.25 96 ALA A O 1
ATOM 717 N N . ARG A 1 97 ? 6.279 2.126 -14.424 1.00 90.88 97 ARG A N 1
ATOM 718 C CA . ARG A 1 97 ? 6.474 1.313 -15.636 1.00 90.88 97 ARG A CA 1
ATOM 719 C C . ARG A 1 97 ? 7.952 1.209 -15.979 1.00 90.88 97 ARG A C 1
ATOM 721 O O . ARG A 1 97 ? 8.747 2.051 -15.565 1.00 90.88 97 ARG A O 1
ATOM 728 N N . VAL A 1 98 ? 8.337 0.187 -16.738 1.00 84.69 98 VAL A N 1
ATOM 729 C CA . VAL A 1 98 ? 9.699 0.104 -17.290 1.00 84.69 98 VAL A CA 1
ATOM 730 C C . VAL A 1 98 ? 9.930 1.270 -18.262 1.00 84.69 98 VAL A C 1
ATOM 732 O O . VAL A 1 98 ? 9.058 1.600 -19.069 1.00 84.69 98 VAL A O 1
ATOM 735 N N . ALA A 1 99 ? 11.084 1.930 -18.156 1.00 68.00 99 ALA A N 1
ATOM 736 C CA . ALA A 1 99 ? 11.420 3.089 -18.982 1.00 68.00 99 ALA A CA 1
ATOM 737 C C . ALA A 1 99 ? 11.680 2.689 -20.447 1.00 68.00 99 ALA A C 1
ATOM 739 O O . ALA A 1 99 ? 12.509 1.825 -20.722 1.00 68.00 99 ALA A O 1
ATOM 740 N N . TYR A 1 100 ? 11.032 3.372 -21.399 1.00 59.03 100 TYR A N 1
ATOM 741 C CA . TYR A 1 100 ? 11.127 3.063 -22.837 1.00 59.03 100 TYR A CA 1
ATOM 742 C C . TYR A 1 100 ? 12.552 3.202 -23.420 1.00 59.03 100 TYR A C 1
ATOM 744 O O . TYR A 1 100 ? 12.942 2.469 -24.327 1.00 59.03 100 TYR A O 1
ATOM 752 N N . MET A 1 101 ? 13.355 4.135 -22.898 1.00 53.03 101 MET A N 1
ATOM 753 C CA . MET A 1 101 ? 14.606 4.564 -23.546 1.00 53.03 101 MET A CA 1
ATOM 754 C C . MET A 1 101 ? 15.827 3.664 -23.283 1.00 53.03 101 MET A C 1
ATOM 756 O O . MET A 1 101 ? 16.760 3.652 -24.087 1.00 53.03 101 MET A O 1
ATOM 760 N N . GLU A 1 102 ? 15.858 2.913 -22.181 1.00 51.81 102 GLU A N 1
ATOM 761 C CA . GLU A 1 102 ? 17.006 2.051 -21.841 1.00 51.81 102 GLU A CA 1
ATOM 762 C C . GLU A 1 102 ? 16.950 0.704 -22.570 1.00 51.81 102 GLU A C 1
ATOM 764 O O . GLU A 1 102 ? 17.985 0.190 -23.005 1.00 51.81 102 GLU A O 1
ATOM 769 N N . ASP A 1 103 ? 15.742 0.188 -22.802 1.00 51.12 103 ASP A N 1
ATOM 770 C CA . ASP A 1 103 ? 15.537 -1.040 -23.563 1.00 51.12 103 ASP A CA 1
ATOM 771 C C . ASP A 1 103 ? 15.825 -0.837 -25.051 1.00 51.12 103 ASP A C 1
ATOM 773 O O . ASP A 1 103 ? 16.493 -1.687 -25.619 1.00 51.12 103 ASP A O 1
ATOM 777 N N . LYS A 1 104 ? 15.495 0.312 -25.668 1.00 50.06 104 LYS A N 1
ATOM 778 C CA . LYS A 1 104 ? 15.876 0.576 -27.073 1.00 50.06 104 LYS A CA 1
ATOM 779 C C . LYS A 1 104 ? 17.386 0.478 -27.300 1.00 50.06 104 LYS A C 1
ATOM 781 O O . LYS A 1 104 ? 17.817 -0.102 -28.288 1.00 50.06 104 LYS A O 1
ATOM 786 N N . LYS A 1 105 ? 18.201 0.990 -26.369 1.00 53.59 105 LYS A N 1
ATOM 787 C CA . LYS A 1 105 ? 19.667 0.862 -26.444 1.00 53.59 105 LYS A CA 1
ATOM 788 C C . LYS A 1 105 ? 20.121 -0.586 -26.278 1.00 53.59 105 LYS A C 1
ATOM 790 O O . LYS A 1 105 ? 21.046 -1.009 -26.959 1.00 53.59 105 LYS A O 1
ATOM 795 N N . ARG A 1 106 ? 19.490 -1.3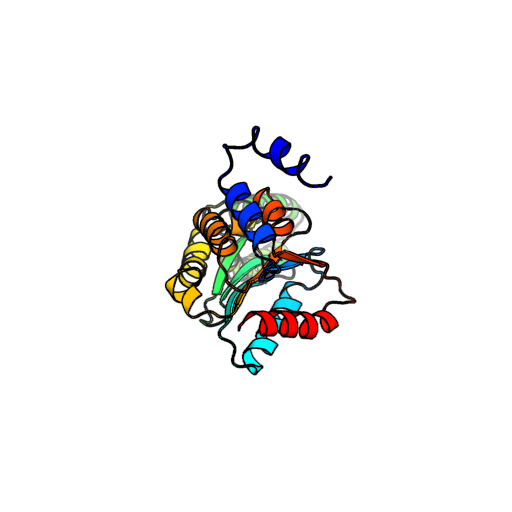54 -25.386 1.00 56.69 106 ARG A N 1
ATOM 796 C CA . ARG A 1 106 ? 19.853 -2.754 -25.111 1.00 56.69 106 ARG A CA 1
ATOM 797 C C . ARG A 1 106 ? 19.361 -3.719 -26.196 1.00 56.69 106 ARG A C 1
ATOM 799 O O . ARG A 1 106 ? 20.064 -4.673 -26.515 1.00 56.69 106 ARG A O 1
ATOM 806 N N . GLU A 1 107 ? 18.182 -3.468 -26.752 1.00 61.00 107 GLU A N 1
ATOM 807 C CA . GLU A 1 107 ? 17.571 -4.190 -27.868 1.00 61.00 107 GLU A CA 1
ATOM 808 C C . GLU A 1 107 ? 18.287 -3.867 -29.174 1.00 61.00 107 GLU A C 1
ATOM 810 O O . GLU A 1 107 ? 18.640 -4.808 -29.869 1.00 61.00 107 GLU A O 1
ATOM 815 N N . ALA A 1 108 ? 18.619 -2.602 -29.461 1.00 60.09 108 ALA A N 1
ATOM 816 C CA . ALA A 1 108 ? 19.470 -2.248 -30.602 1.00 60.09 108 ALA A CA 1
ATOM 817 C C . ALA A 1 108 ? 20.825 -2.967 -30.528 1.00 60.09 108 ALA A C 1
ATOM 819 O O . ALA A 1 108 ? 21.223 -3.628 -31.477 1.00 60.09 108 ALA A O 1
ATOM 820 N N . LYS A 1 109 ? 21.469 -2.976 -29.354 1.00 59.38 109 LYS A N 1
ATOM 821 C CA . LYS A 1 109 ? 22.749 -3.675 -29.154 1.00 59.38 109 LYS A CA 1
ATOM 822 C C . LYS A 1 109 ? 22.648 -5.202 -29.286 1.00 59.38 109 LYS A C 1
ATOM 824 O O . LYS A 1 109 ? 23.612 -5.857 -29.663 1.00 59.38 109 LYS A O 1
ATOM 829 N N . LYS A 1 110 ? 21.493 -5.792 -28.948 1.00 61.03 110 LYS A N 1
ATOM 830 C CA . LYS A 1 110 ? 21.205 -7.224 -29.164 1.00 61.03 110 LYS A CA 1
ATOM 831 C C . LYS A 1 110 ? 20.838 -7.533 -30.618 1.00 61.03 110 LYS A C 1
ATOM 833 O O . LYS A 1 110 ? 21.160 -8.623 -31.078 1.00 61.03 110 LYS A O 1
ATOM 838 N N . ARG A 1 111 ? 20.171 -6.607 -31.315 1.00 63.19 111 ARG A N 1
ATOM 839 C CA . ARG A 1 111 ? 19.857 -6.686 -32.749 1.00 63.19 111 ARG A CA 1
ATOM 840 C C . ARG A 1 111 ? 21.137 -6.647 -33.574 1.00 63.19 111 ARG A C 1
ATOM 842 O O . ARG A 1 111 ? 21.365 -7.595 -34.305 1.00 63.19 111 ARG A O 1
ATOM 849 N N . GLU A 1 112 ? 22.034 -5.693 -33.309 1.00 60.50 112 GLU A N 1
ATOM 850 C CA . GLU A 1 112 ? 23.366 -5.613 -33.940 1.00 60.50 112 GLU A CA 1
ATOM 851 C C . GLU A 1 112 ? 24.191 -6.904 -33.781 1.00 60.50 112 GLU A C 1
ATOM 853 O O . GLU A 1 112 ? 25.038 -7.215 -34.616 1.00 60.50 112 GLU A O 1
ATOM 858 N N .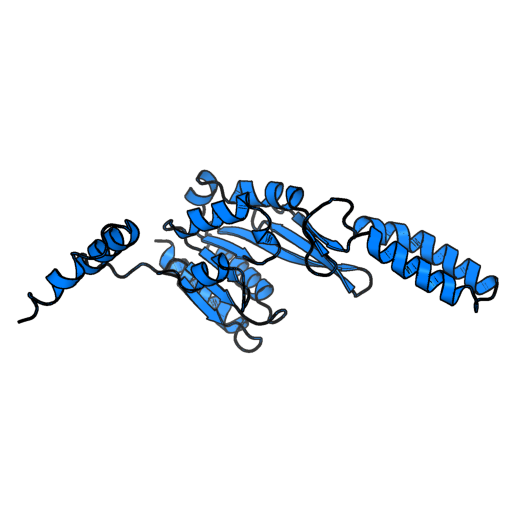 ALA A 1 113 ? 23.969 -7.657 -32.698 1.00 61.78 113 ALA A N 1
ATOM 859 C CA . ALA A 1 113 ? 24.614 -8.948 -32.472 1.00 61.78 113 ALA A CA 1
ATOM 860 C C . ALA A 1 113 ? 23.912 -10.112 -33.198 1.00 61.78 113 ALA A C 1
ATOM 862 O O . ALA A 1 113 ? 24.595 -11.010 -33.670 1.00 61.78 113 ALA A O 1
ATOM 863 N N . LYS A 1 114 ? 22.573 -10.101 -33.295 1.00 61.56 114 LYS A N 1
ATOM 864 C CA . LYS A 1 114 ? 21.777 -11.152 -33.958 1.00 61.56 114 LYS A CA 1
ATOM 865 C C . LYS A 1 114 ? 21.714 -11.016 -35.481 1.00 61.56 114 LYS A C 1
ATOM 867 O O . LYS A 1 114 ? 21.681 -12.031 -36.160 1.00 61.56 114 LYS A O 1
ATOM 872 N N . GLU A 1 115 ? 21.710 -9.797 -36.015 1.00 63.06 115 GLU A N 1
ATOM 873 C CA . GLU A 1 115 ? 21.729 -9.529 -37.464 1.00 63.06 115 GLU A CA 1
ATOM 874 C C . GLU A 1 115 ? 23.010 -10.029 -38.130 1.00 63.06 115 GLU A C 1
ATOM 876 O O . GLU A 1 115 ? 22.994 -10.387 -39.299 1.00 63.06 115 GLU A O 1
ATOM 881 N N . LYS A 1 116 ? 24.117 -10.116 -37.384 1.00 61.69 116 LYS A N 1
ATOM 882 C CA . LYS A 1 116 ? 25.377 -10.669 -37.897 1.00 61.69 116 LYS A CA 1
ATOM 883 C C . LYS A 1 116 ? 25.331 -12.177 -38.177 1.00 61.69 116 LYS A C 1
ATOM 885 O O . LYS A 1 116 ? 26.263 -12.679 -38.794 1.00 61.69 116 LYS A O 1
ATOM 890 N N . GLU A 1 117 ? 24.292 -12.881 -37.726 1.00 63.69 117 GLU A N 1
ATOM 891 C CA . GLU A 1 117 ? 24.160 -14.345 -37.818 1.00 63.69 117 GLU A CA 1
ATOM 892 C C . GLU A 1 117 ? 22.817 -14.803 -38.430 1.00 63.69 117 GLU A C 1
ATOM 894 O O . GLU A 1 117 ? 22.522 -15.996 -38.410 1.00 63.69 117 GLU A O 1
ATOM 899 N N . ALA A 1 118 ? 21.975 -13.890 -38.935 1.00 65.75 118 ALA A N 1
ATOM 900 C CA . ALA A 1 118 ? 20.621 -14.207 -39.401 1.00 65.75 118 ALA A CA 1
ATOM 901 C C . ALA A 1 118 ? 20.496 -14.176 -40.934 1.00 65.75 118 ALA A C 1
ATOM 903 O O . ALA A 1 118 ? 20.910 -13.208 -41.565 1.00 65.75 118 ALA A O 1
ATOM 904 N N . ASP A 1 119 ? 19.857 -15.200 -41.507 1.00 71.50 119 ASP A N 1
ATOM 905 C CA . ASP A 1 119 ? 19.513 -15.260 -42.935 1.00 71.50 119 ASP A CA 1
ATOM 906 C C . ASP A 1 119 ? 18.238 -14.448 -43.257 1.00 71.50 119 ASP A C 1
ATOM 908 O O . ASP A 1 119 ? 17.387 -14.222 -42.389 1.00 71.50 119 ASP A O 1
ATOM 912 N N . ASP A 1 120 ? 18.050 -14.076 -44.529 1.00 68.12 120 ASP A N 1
ATOM 913 C CA . ASP A 1 120 ? 16.991 -13.166 -45.012 1.00 68.12 120 ASP A CA 1
ATOM 914 C C . ASP A 1 120 ? 15.559 -13.551 -44.585 1.00 68.12 120 ASP A C 1
ATOM 916 O O . ASP A 1 120 ? 14.739 -12.693 -44.253 1.00 68.12 120 ASP A O 1
ATOM 920 N N . VAL A 1 121 ? 15.242 -14.851 -44.538 1.00 70.19 121 VAL A N 1
ATOM 921 C CA . VAL A 1 121 ? 13.914 -15.347 -44.118 1.00 70.19 121 VAL A CA 1
ATOM 922 C C . VAL A 1 121 ? 13.690 -15.139 -42.616 1.00 70.19 121 VAL A C 1
ATOM 924 O O . VAL A 1 121 ? 12.591 -14.789 -42.184 1.00 70.19 121 VAL A O 1
ATOM 927 N N . MET A 1 122 ? 14.739 -15.323 -41.812 1.00 66.06 122 MET A N 1
ATOM 928 C CA . MET A 1 122 ? 14.704 -15.103 -40.367 1.00 66.06 122 MET A CA 1
ATOM 929 C C . MET A 1 122 ? 14.546 -13.610 -40.058 1.00 66.06 122 MET A C 1
ATOM 931 O O . MET A 1 122 ? 13.813 -13.245 -39.138 1.00 66.06 122 MET A O 1
ATOM 935 N N . LEU A 1 123 ? 15.190 -12.756 -40.859 1.00 63.81 123 LEU A N 1
ATOM 936 C CA . LEU A 1 123 ? 15.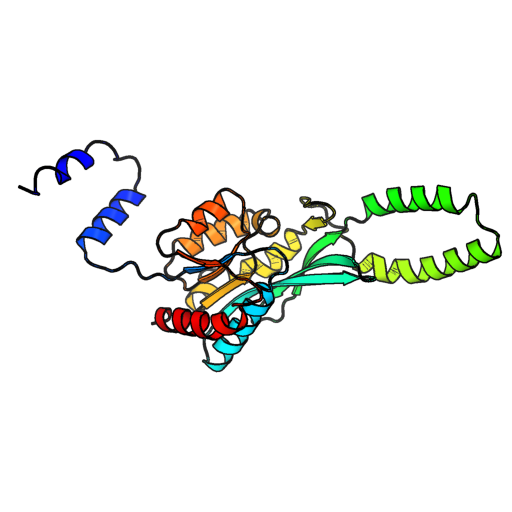092 -11.303 -40.758 1.00 63.81 123 LEU A CA 1
ATOM 937 C C . LEU A 1 123 ? 13.650 -10.825 -40.994 1.00 63.81 123 LEU A C 1
ATOM 939 O O . LEU A 1 123 ? 13.096 -10.117 -40.155 1.00 63.81 123 LEU A O 1
ATOM 943 N N . ALA A 1 124 ? 13.000 -11.307 -42.057 1.00 63.94 124 ALA A N 1
ATOM 944 C CA . ALA A 1 124 ? 11.621 -10.943 -42.392 1.00 63.94 124 ALA A CA 1
ATOM 945 C C . ALA A 1 124 ? 10.592 -11.401 -41.334 1.00 63.94 124 ALA A C 1
ATOM 947 O O . ALA A 1 124 ? 9.657 -10.668 -41.003 1.00 63.94 124 ALA A O 1
ATOM 948 N N . ILE A 1 125 ? 10.771 -12.596 -40.753 1.00 66.94 125 ILE A N 1
ATOM 949 C CA . ILE A 1 125 ? 9.922 -13.090 -39.652 1.00 66.94 125 ILE A CA 1
ATOM 950 C C . ILE A 1 125 ? 10.119 -12.231 -38.395 1.00 66.94 125 ILE A C 1
ATOM 952 O O . ILE A 1 125 ? 9.145 -11.880 -37.725 1.00 66.94 125 ILE A O 1
ATOM 956 N N . MET A 1 126 ? 11.364 -11.851 -38.090 1.00 61.66 126 MET A N 1
ATOM 957 C CA . MET A 1 126 ? 11.669 -10.967 -36.965 1.00 61.66 126 MET A CA 1
ATOM 958 C C . MET A 1 126 ? 11.051 -9.577 -37.145 1.00 61.66 126 MET A C 1
ATOM 960 O O . MET A 1 126 ? 10.485 -9.054 -36.186 1.00 61.66 126 MET A O 1
ATOM 964 N N . GLU A 1 127 ? 11.104 -8.995 -38.344 1.00 63.88 127 GLU A N 1
ATOM 965 C CA . GLU A 1 127 ? 10.467 -7.708 -38.648 1.00 63.88 127 GLU A CA 1
ATOM 966 C C . GLU A 1 127 ? 8.946 -7.759 -38.449 1.00 63.88 127 GLU A C 1
ATOM 968 O O . GLU A 1 127 ? 8.375 -6.891 -37.780 1.00 63.88 127 GLU A O 1
ATOM 973 N N . HIS A 1 128 ? 8.291 -8.809 -38.950 1.00 64.12 128 HIS A N 1
ATOM 974 C CA . HIS A 1 128 ? 6.840 -8.954 -38.849 1.00 64.12 128 HIS A CA 1
ATOM 975 C C . HIS A 1 128 ? 6.365 -9.243 -37.409 1.00 64.12 128 HIS A C 1
ATOM 977 O O . HIS A 1 128 ? 5.344 -8.700 -36.975 1.00 64.12 128 HIS A O 1
ATOM 983 N N . GLU A 1 129 ? 7.090 -10.055 -36.628 1.00 55.59 129 GLU A N 1
ATOM 984 C CA . GLU A 1 129 ? 6.790 -10.259 -35.200 1.00 55.59 129 GLU A CA 1
ATOM 985 C C . GLU A 1 129 ? 7.044 -8.993 -34.363 1.00 55.59 129 GLU A C 1
ATOM 987 O O . GLU A 1 129 ? 6.337 -8.743 -33.381 1.00 55.59 129 GLU A O 1
ATOM 992 N N . MET A 1 130 ? 8.047 -8.187 -34.728 1.00 54.19 130 MET A N 1
ATOM 993 C CA . MET A 1 130 ? 8.390 -6.950 -34.021 1.00 54.19 130 MET A CA 1
ATOM 994 C C . MET A 1 130 ? 7.352 -5.853 -34.236 1.00 54.19 130 MET A C 1
ATOM 996 O O . MET A 1 130 ? 6.946 -5.234 -33.254 1.00 54.19 130 MET A O 1
ATOM 1000 N N . ALA A 1 131 ? 6.855 -5.677 -35.463 1.00 55.69 131 ALA A N 1
ATOM 1001 C CA . ALA A 1 131 ? 5.777 -4.730 -35.750 1.00 55.69 131 ALA A CA 1
ATOM 1002 C C . ALA A 1 131 ? 4.500 -5.039 -34.941 1.00 55.69 131 ALA A C 1
ATOM 1004 O O . ALA A 1 131 ? 3.822 -4.127 -34.479 1.00 55.69 131 ALA A O 1
ATOM 1005 N N . PHE A 1 132 ? 4.213 -6.323 -34.693 1.00 51.78 132 PHE A N 1
ATOM 1006 C CA . PHE A 1 132 ? 3.085 -6.752 -33.859 1.00 51.78 132 PHE A CA 1
ATOM 1007 C C . PHE A 1 132 ? 3.355 -6.612 -32.345 1.00 51.78 132 PHE A C 1
ATOM 1009 O O . PHE A 1 132 ? 2.441 -6.345 -31.563 1.00 51.78 132 PHE A O 1
ATOM 1016 N N . ARG A 1 133 ? 4.612 -6.769 -31.894 1.00 49.25 133 ARG A N 1
ATOM 1017 C CA . ARG A 1 133 ? 5.003 -6.577 -30.482 1.00 49.25 133 ARG A CA 1
ATOM 1018 C C . ARG A 1 133 ? 5.075 -5.118 -30.061 1.00 49.25 133 ARG A C 1
ATOM 1020 O O . ARG A 1 133 ? 4.788 -4.849 -28.894 1.00 49.25 133 ARG A O 1
ATOM 1027 N N . ASP A 1 134 ? 5.459 -4.211 -30.955 1.00 51.97 134 ASP A N 1
ATOM 1028 C CA . ASP A 1 134 ? 5.655 -2.797 -30.631 1.00 51.97 134 ASP A CA 1
ATOM 1029 C C . ASP A 1 134 ? 4.357 -2.131 -30.140 1.00 51.97 134 ASP A C 1
ATOM 1031 O O . ASP A 1 134 ? 4.411 -1.377 -29.170 1.00 51.97 134 ASP A O 1
ATOM 1035 N N . ASP A 1 135 ? 3.185 -2.504 -30.665 1.00 50.66 135 ASP A N 1
ATOM 1036 C CA . ASP A 1 135 ? 1.890 -1.967 -30.207 1.00 50.66 135 ASP A CA 1
ATOM 1037 C C . ASP A 1 135 ? 1.509 -2.420 -28.782 1.00 50.66 135 ASP A C 1
ATOM 1039 O O . ASP A 1 135 ? 1.063 -1.621 -27.953 1.00 50.66 135 ASP A O 1
ATOM 1043 N N . ILE A 1 136 ? 1.748 -3.693 -28.442 1.00 49.34 136 ILE A N 1
ATOM 1044 C CA . ILE A 1 136 ? 1.464 -4.238 -27.100 1.00 49.34 136 ILE A CA 1
ATOM 1045 C C . ILE A 1 136 ? 2.501 -3.739 -26.076 1.00 49.34 136 ILE A C 1
ATOM 1047 O O . ILE A 1 136 ? 2.169 -3.475 -24.917 1.00 49.34 136 ILE A O 1
ATOM 1051 N N . TYR A 1 137 ? 3.764 -3.575 -26.484 1.00 48.12 137 TYR A N 1
ATOM 1052 C CA . TYR A 1 137 ? 4.836 -3.073 -25.617 1.00 48.12 137 TYR A CA 1
ATOM 1053 C C . TYR A 1 137 ? 4.775 -1.558 -25.388 1.00 48.12 137 TYR A C 1
ATOM 1055 O O . TYR A 1 137 ? 5.213 -1.095 -24.330 1.00 48.12 137 TYR A O 1
ATOM 1063 N N . PHE A 1 138 ? 4.238 -0.778 -26.330 1.00 50.31 138 PHE A N 1
ATOM 1064 C CA . PHE A 1 138 ? 4.133 0.677 -26.209 1.00 50.31 138 PHE A CA 1
ATOM 1065 C C . PHE A 1 138 ? 3.192 1.098 -25.071 1.00 50.31 138 PHE A C 1
ATOM 1067 O O . PHE A 1 138 ? 3.523 2.003 -24.307 1.00 50.31 138 PHE A O 1
ATOM 1074 N N . GLN A 1 139 ? 2.086 0.375 -24.862 1.00 49.69 139 GLN A N 1
ATOM 1075 C CA . GLN A 1 139 ? 1.147 0.645 -23.761 1.00 49.69 139 GLN A CA 1
ATOM 1076 C C . GLN A 1 139 ? 1.710 0.303 -22.365 1.00 49.69 139 GLN A C 1
ATOM 1078 O O . GLN A 1 139 ? 1.208 0.779 -21.346 1.00 49.69 139 GLN A O 1
ATOM 1083 N N . ALA A 1 140 ? 2.769 -0.510 -22.290 1.00 50.97 140 ALA A N 1
ATOM 1084 C CA . ALA A 1 140 ? 3.347 -0.993 -21.034 1.00 50.97 140 ALA A CA 1
ATOM 1085 C C . ALA A 1 140 ? 4.556 -0.177 -20.529 1.00 50.97 140 ALA A C 1
ATOM 1087 O O . ALA A 1 140 ? 5.144 -0.539 -19.507 1.00 50.97 140 ALA A O 1
ATOM 1088 N N . ARG A 1 141 ? 4.967 0.895 -21.220 1.00 63.19 141 ARG A N 1
ATOM 1089 C CA . ARG A 1 141 ? 6.217 1.623 -20.934 1.00 63.19 141 ARG A CA 1
ATOM 1090 C C . ARG A 1 141 ? 5.957 3.049 -20.440 1.00 63.19 141 ARG A C 1
ATOM 1092 O O . ARG A 1 141 ? 5.014 3.706 -20.865 1.00 63.19 141 ARG A O 1
ATOM 1099 N N . SER A 1 142 ? 6.812 3.539 -19.536 1.00 58.94 142 SER A N 1
ATOM 1100 C CA . SER A 1 142 ? 6.719 4.931 -19.072 1.00 58.94 142 SER A CA 1
ATOM 1101 C C . SER A 1 142 ? 7.221 5.866 -20.166 1.00 58.94 142 SER A C 1
ATOM 1103 O O . SER A 1 142 ? 8.400 5.808 -20.528 1.00 58.94 142 SER A O 1
ATOM 1105 N N . THR A 1 143 ? 6.354 6.745 -20.656 1.00 62.41 143 THR A N 1
ATOM 1106 C CA . THR A 1 143 ? 6.724 7.920 -21.465 1.00 62.41 143 THR A CA 1
ATOM 1107 C C . THR A 1 143 ? 6.903 9.172 -20.607 1.00 62.41 143 THR A C 1
ATOM 1109 O O . THR A 1 143 ? 7.412 10.185 -21.082 1.00 62.41 143 THR A O 1
ATOM 1112 N N . VAL A 1 144 ? 6.523 9.096 -19.329 1.00 71.38 144 VAL A N 1
ATOM 1113 C CA . VAL A 1 144 ? 6.565 10.203 -18.377 1.00 71.38 144 VAL A CA 1
ATOM 1114 C C . VAL A 1 144 ? 7.876 10.212 -17.583 1.00 71.38 144 VAL A C 1
ATOM 1116 O O . VAL A 1 144 ? 8.338 9.150 -17.142 1.00 71.38 144 VAL A O 1
ATOM 1119 N N . PRO A 1 145 ? 8.507 11.391 -17.410 1.00 78.12 145 PRO A N 1
ATOM 1120 C CA . PRO A 1 145 ? 9.682 11.545 -16.565 1.00 78.12 145 PRO A CA 1
ATOM 1121 C C . PRO A 1 145 ? 9.302 11.393 -15.090 1.00 78.12 145 PRO A C 1
ATOM 1123 O O . PRO A 1 145 ? 8.244 11.840 -14.655 1.00 78.12 145 PRO A O 1
ATOM 1126 N N . GLY A 1 146 ? 10.193 10.791 -14.307 1.00 87.38 146 GLY A N 1
ATOM 1127 C CA . GLY A 1 146 ? 9.968 10.577 -12.884 1.00 87.38 146 GLY A CA 1
ATOM 1128 C C . GLY A 1 146 ? 11.144 9.883 -12.201 1.00 87.38 146 GLY A C 1
ATOM 1129 O O . GLY A 1 146 ? 12.095 9.459 -12.874 1.00 87.38 146 GLY A O 1
ATOM 1130 N N . PRO A 1 147 ? 11.110 9.769 -10.864 1.00 91.69 147 PRO A N 1
ATOM 1131 C CA . PRO A 1 147 ? 12.157 9.094 -10.117 1.00 91.69 147 PRO A CA 1
ATOM 1132 C C . PRO A 1 147 ? 12.229 7.610 -10.484 1.00 91.69 147 PRO A C 1
ATOM 1134 O O . PRO A 1 147 ? 11.232 6.982 -10.851 1.00 91.69 147 PRO A O 1
ATOM 1137 N N . LYS A 1 148 ? 13.435 7.043 -10.389 1.00 90.50 148 LYS A N 1
ATOM 1138 C CA . LYS A 1 148 ? 13.702 5.651 -10.760 1.00 90.50 148 LYS A CA 1
ATOM 1139 C C . LYS A 1 148 ? 13.862 4.744 -9.546 1.00 90.50 148 LYS A C 1
ATOM 1141 O O . LYS A 1 148 ? 14.533 5.082 -8.570 1.00 90.50 148 LYS A O 1
ATOM 1146 N N . VAL A 1 149 ? 13.324 3.532 -9.663 1.00 88.94 149 VAL A N 1
ATOM 1147 C CA . VAL A 1 149 ? 13.575 2.407 -8.755 1.00 88.94 149 VAL A CA 1
ATOM 1148 C C . VAL A 1 149 ? 13.946 1.190 -9.589 1.00 88.94 149 VAL A C 1
ATOM 1150 O O . VAL A 1 149 ? 13.091 0.536 -10.187 1.00 88.94 149 VAL A O 1
ATOM 1153 N N . GLY A 1 150 ? 15.243 0.885 -9.655 1.00 88.19 150 GLY A N 1
ATOM 1154 C CA . GLY A 1 150 ? 15.747 -0.123 -10.587 1.00 88.19 150 GLY A CA 1
ATOM 1155 C C . GLY A 1 150 ? 15.406 0.265 -12.028 1.00 88.19 150 GLY A C 1
ATOM 1156 O O . GLY A 1 150 ? 15.699 1.380 -12.447 1.00 88.19 150 GLY A O 1
ATOM 1157 N N . LYS A 1 151 ? 14.747 -0.642 -12.760 1.00 85.75 151 LYS A N 1
ATOM 1158 C CA . LYS A 1 151 ? 14.302 -0.415 -14.147 1.00 85.75 151 LYS A CA 1
ATOM 1159 C C . LYS A 1 151 ? 12.983 0.363 -14.281 1.00 85.75 151 LYS A C 1
ATOM 1161 O O . LYS A 1 151 ? 12.543 0.611 -15.401 1.00 85.75 151 LYS A O 1
ATOM 1166 N N . TYR A 1 152 ? 12.318 0.683 -13.169 1.00 90.38 152 TYR A N 1
ATOM 1167 C CA . TYR A 1 152 ? 11.002 1.320 -13.182 1.00 90.38 152 TYR A CA 1
ATOM 1168 C C . TYR A 1 152 ? 11.118 2.832 -13.005 1.00 90.38 152 TYR A C 1
ATOM 1170 O O . TYR A 1 152 ? 11.840 3.298 -12.123 1.00 90.38 152 TYR A O 1
ATOM 1178 N N . THR A 1 153 ? 10.364 3.578 -13.803 1.00 92.12 153 THR A N 1
ATOM 1179 C CA . THR A 1 153 ? 10.119 5.011 -13.631 1.00 92.12 153 THR A CA 1
ATOM 1180 C C . THR A 1 153 ? 8.752 5.196 -12.989 1.00 92.12 153 THR A C 1
ATOM 1182 O O . THR A 1 153 ? 7.773 4.618 -13.463 1.00 92.12 153 THR A O 1
ATOM 1185 N N . VAL A 1 154 ? 8.708 5.961 -11.898 1.00 93.31 154 VAL A N 1
ATOM 1186 C CA . VAL A 1 154 ? 7.488 6.246 -11.134 1.00 93.31 154 VAL A CA 1
ATOM 1187 C C . VAL A 1 154 ? 6.752 7.431 -11.760 1.00 93.31 154 VAL A C 1
ATOM 1189 O O . VAL A 1 154 ? 7.342 8.494 -11.949 1.00 93.31 154 VAL A O 1
ATOM 1192 N N . ASP A 1 155 ? 5.466 7.257 -12.045 1.00 94.06 155 ASP A N 1
ATOM 1193 C CA . ASP A 1 155 ? 4.565 8.304 -12.520 1.00 94.06 155 ASP A CA 1
ATOM 1194 C C . ASP A 1 155 ? 3.878 8.983 -11.328 1.00 94.06 155 ASP A C 1
ATOM 1196 O O . ASP A 1 155 ? 2.794 8.598 -10.884 1.00 94.06 155 ASP A O 1
ATOM 1200 N N . LEU A 1 156 ? 4.543 10.009 -10.791 1.00 93.94 156 LEU A N 1
ATOM 1201 C CA . LEU A 1 156 ? 4.040 10.748 -9.633 1.00 93.94 156 LEU A CA 1
ATOM 1202 C C . LEU A 1 156 ? 2.724 11.464 -9.924 1.00 93.94 156 LEU A C 1
ATOM 1204 O O . LEU A 1 156 ? 1.872 11.535 -9.047 1.00 93.94 156 LEU A O 1
ATOM 1208 N N . LYS A 1 157 ? 2.543 11.973 -11.146 1.00 93.25 157 LYS A N 1
ATOM 1209 C CA . LYS A 1 157 ? 1.354 12.749 -11.500 1.00 93.25 157 LYS A CA 1
ATOM 1210 C C . LYS A 1 157 ? 0.118 11.856 -11.507 1.00 93.25 157 LYS A C 1
ATOM 1212 O O . LYS A 1 157 ? -0.887 12.210 -10.891 1.00 93.25 157 LYS A O 1
ATOM 1217 N N . SER A 1 158 ? 0.202 10.698 -12.164 1.00 92.69 158 SER A N 1
ATOM 1218 C CA . SER A 1 158 ? -0.894 9.726 -12.179 1.00 92.69 158 SER A CA 1
ATOM 1219 C C . SER A 1 158 ? -1.195 9.220 -10.771 1.00 92.69 158 SER A C 1
ATOM 1221 O O . SER A 1 158 ? -2.354 9.233 -10.356 1.00 92.69 158 SER A O 1
ATOM 1223 N N . PHE A 1 159 ? -0.159 8.875 -9.999 1.00 95.56 159 PHE A N 1
ATOM 1224 C CA . PHE A 1 159 ? -0.307 8.452 -8.606 1.00 95.56 159 PHE A CA 1
ATOM 1225 C C . PHE A 1 159 ? -1.017 9.503 -7.739 1.00 95.56 159 PHE A C 1
ATOM 1227 O O . PHE A 1 159 ? -2.017 9.199 -7.092 1.00 95.56 159 PHE A O 1
ATOM 1234 N N . GLU A 1 160 ? -0.544 10.750 -7.751 1.00 95.75 160 GLU A N 1
ATOM 1235 C CA . GLU A 1 160 ? -1.108 11.831 -6.938 1.00 95.75 160 GLU A CA 1
ATOM 1236 C C . GLU A 1 160 ? -2.552 12.149 -7.326 1.00 95.75 160 GLU A C 1
ATOM 1238 O O . GLU A 1 160 ? -3.396 12.305 -6.445 1.00 95.75 160 GLU A O 1
ATOM 1243 N N . SER A 1 161 ? -2.856 12.181 -8.627 1.00 94.50 161 SER A N 1
ATOM 1244 C CA . SER A 1 161 ? -4.211 12.457 -9.117 1.00 94.50 161 SER A CA 1
ATOM 1245 C C . SER A 1 161 ? -5.247 11.423 -8.664 1.00 94.50 161 SER A C 1
ATOM 1247 O O . SER A 1 161 ? -6.416 11.767 -8.506 1.00 94.50 161 SER A O 1
ATOM 1249 N N . LEU A 1 162 ? -4.817 10.182 -8.415 1.00 94.69 162 LEU A N 1
ATOM 1250 C CA . LEU A 1 162 ? -5.675 9.098 -7.938 1.00 94.69 162 LEU A CA 1
ATOM 1251 C C . LEU A 1 162 ? -5.734 9.025 -6.413 1.00 94.69 162 LEU A C 1
ATOM 1253 O O . LEU A 1 162 ? -6.809 8.847 -5.847 1.00 94.69 162 LEU A O 1
ATOM 1257 N N . VAL A 1 163 ? -4.588 9.147 -5.739 1.00 95.56 163 VAL A N 1
ATOM 1258 C CA . VAL A 1 163 ? -4.481 8.869 -4.300 1.00 95.56 163 VAL A CA 1
ATOM 1259 C C . VAL A 1 163 ? -4.778 10.091 -3.435 1.00 95.56 163 VAL A C 1
ATOM 1261 O O . VAL A 1 163 ? -5.378 9.946 -2.377 1.00 95.56 163 VAL A O 1
ATOM 1264 N N . GLN A 1 164 ? -4.411 11.311 -3.837 1.00 94.88 164 GLN A N 1
ATOM 1265 C CA . GLN A 1 164 ? -4.652 12.481 -2.977 1.00 94.88 164 GLN A CA 1
ATOM 1266 C C . GLN A 1 164 ? -6.137 12.726 -2.651 1.00 94.88 164 GLN A C 1
ATOM 1268 O O . GLN A 1 164 ? -6.424 13.032 -1.490 1.00 94.88 164 GLN A O 1
ATOM 1273 N N . PRO A 1 165 ? -7.098 12.552 -3.585 1.00 94.81 165 PRO A N 1
ATOM 1274 C CA . PRO A 1 165 ? -8.515 12.781 -3.296 1.00 94.81 165 PRO A CA 1
ATOM 1275 C C . PRO A 1 165 ? -9.072 11.926 -2.147 1.00 94.81 165 PRO A C 1
ATOM 1277 O O . PRO A 1 165 ? -9.868 12.424 -1.346 1.00 94.81 165 PRO A O 1
ATOM 1280 N N . ILE A 1 166 ? -8.622 10.672 -2.015 1.00 94.81 166 ILE A N 1
ATOM 1281 C CA . ILE A 1 166 ? -9.080 9.755 -0.954 1.00 94.81 166 ILE A CA 1
ATOM 1282 C C . ILE A 1 166 ? -8.434 10.041 0.412 1.00 94.81 166 ILE A C 1
ATOM 1284 O O . ILE A 1 166 ? -8.963 9.633 1.441 1.00 94.81 166 ILE A O 1
ATOM 1288 N N . LEU A 1 167 ? -7.316 10.778 0.442 1.00 95.38 167 LEU A N 1
ATOM 1289 C CA . LEU A 1 167 ? -6.597 11.157 1.667 1.00 95.38 167 LEU A CA 1
ATOM 1290 C C . LEU A 1 167 ? -7.019 12.529 2.218 1.00 95.38 167 LEU A C 1
ATOM 1292 O O . LEU A 1 167 ? -6.396 13.053 3.149 1.00 95.38 167 LEU A O 1
ATOM 1296 N N . THR A 1 168 ? -8.058 13.135 1.640 1.00 93.94 168 THR A N 1
ATOM 1297 C CA . THR A 1 168 ? -8.589 14.419 2.102 1.00 93.94 168 THR A CA 1
ATOM 1298 C C . THR A 1 168 ? -9.262 14.274 3.473 1.00 93.94 168 THR A C 1
ATOM 1300 O O . THR A 1 168 ? -9.899 13.255 3.746 1.00 93.94 168 THR A O 1
ATOM 1303 N N . PRO A 1 169 ? -9.194 15.293 4.352 1.00 91.00 169 PRO A N 1
ATOM 1304 C CA . PRO A 1 169 ? -9.846 15.235 5.661 1.00 91.00 169 PRO A CA 1
ATOM 1305 C C . PRO A 1 169 ? -11.352 14.947 5.592 1.00 91.00 169 PRO A C 1
ATOM 1307 O O . PRO A 1 169 ? -11.895 14.303 6.483 1.00 91.00 169 PRO A O 1
ATOM 1310 N N . GLU A 1 170 ? -12.033 15.408 4.542 1.00 91.50 170 GLU A N 1
ATOM 1311 C CA . GLU A 1 170 ? -13.465 15.167 4.332 1.00 91.50 170 GLU A CA 1
ATOM 1312 C C . GLU A 1 170 ? -13.767 13.691 4.067 1.00 91.50 170 GLU A C 1
ATOM 1314 O O . GLU A 1 170 ? -14.656 13.125 4.704 1.00 91.50 170 GLU A O 1
ATOM 1319 N N . LYS A 1 171 ? -12.985 13.044 3.192 1.00 92.19 171 LYS A N 1
ATOM 1320 C CA . LYS A 1 171 ? -13.088 11.602 2.940 1.00 92.19 171 LYS A CA 1
ATOM 1321 C C . LYS A 1 171 ? -12.709 10.788 4.172 1.00 92.19 171 LYS A C 1
ATOM 1323 O O . LYS A 1 171 ? -13.403 9.835 4.512 1.00 92.19 171 LYS A O 1
ATOM 1328 N N . LEU A 1 172 ? -11.671 11.199 4.895 1.00 91.44 172 LEU A N 1
ATOM 1329 C CA . LEU A 1 172 ? -11.234 10.500 6.103 1.00 91.44 172 LEU A CA 1
ATOM 1330 C C . LEU A 1 172 ? -12.251 10.593 7.248 1.00 91.44 172 LEU A C 1
ATOM 1332 O O . LEU A 1 172 ? -12.439 9.623 7.966 1.00 91.44 172 LEU A O 1
ATOM 1336 N N . LYS A 1 173 ? -12.997 11.699 7.375 1.00 90.12 173 LYS A N 1
ATOM 1337 C CA . LYS A 1 173 ? -14.074 11.821 8.378 1.00 90.12 173 LYS A CA 1
ATOM 1338 C C . LYS A 1 173 ? -15.192 10.791 8.207 1.00 90.12 173 LYS A C 1
ATOM 1340 O O . LYS A 1 173 ? -15.807 10.400 9.193 1.00 90.12 173 LYS A O 1
ATOM 1345 N N . VAL A 1 174 ? -15.496 10.396 6.971 1.00 90.94 174 VAL A N 1
ATOM 1346 C CA . VAL A 1 174 ? -16.531 9.386 6.681 1.00 90.94 174 VAL A CA 1
ATOM 1347 C C . VAL A 1 174 ? -15.965 7.968 6.588 1.00 90.94 174 VAL A C 1
ATOM 1349 O O . VAL A 1 174 ? -16.727 7.002 6.644 1.00 90.94 174 VAL A O 1
ATOM 1352 N N . CYS A 1 175 ? -14.646 7.849 6.449 1.00 92.19 175 CYS A N 1
ATOM 1353 C CA . CYS A 1 175 ? -13.905 6.603 6.379 1.00 92.19 175 CYS A CA 1
ATOM 1354 C C . CYS A 1 175 ? -13.699 6.015 7.778 1.00 92.19 175 CYS A C 1
ATOM 1356 O O . CYS A 1 175 ? -13.030 6.599 8.629 1.00 92.19 175 CYS A O 1
ATOM 1358 N N . GLN A 1 176 ? -14.213 4.810 8.006 1.00 94.25 176 GLN A N 1
ATOM 1359 C CA . GLN A 1 176 ? -13.979 4.088 9.253 1.00 94.25 176 GLN A CA 1
ATOM 1360 C C . GLN A 1 176 ? -12.622 3.385 9.253 1.00 94.25 176 GLN A C 1
ATOM 1362 O O . GLN A 1 176 ? -11.974 3.357 10.290 1.00 94.25 176 GLN A O 1
ATOM 1367 N N . VAL A 1 177 ? -12.178 2.841 8.114 1.00 95.69 177 VAL A N 1
ATOM 1368 C CA . VAL A 1 177 ? -10.884 2.149 7.982 1.00 95.69 177 VAL A CA 1
ATOM 1369 C C . VAL A 1 177 ? -10.165 2.615 6.726 1.00 95.69 177 VAL A C 1
ATOM 1371 O O . VAL A 1 177 ? -10.686 2.466 5.626 1.00 95.69 177 VAL A O 1
ATOM 1374 N N . LEU A 1 178 ? -8.946 3.126 6.882 1.00 96.50 178 LEU A N 1
ATOM 1375 C CA . LEU A 1 178 ? -8.072 3.486 5.773 1.00 96.50 178 LEU A CA 1
ATOM 1376 C C . LEU A 1 178 ? -7.114 2.331 5.464 1.00 96.50 178 LEU A C 1
ATOM 1378 O O . LEU A 1 178 ? -6.349 1.913 6.334 1.00 96.50 178 LEU A O 1
ATOM 1382 N N . ILE A 1 179 ? -7.122 1.839 4.228 1.00 97.38 179 ILE A N 1
ATOM 1383 C CA . ILE A 1 179 ? -6.229 0.772 3.764 1.00 97.38 179 ILE A CA 1
ATOM 1384 C C . ILE A 1 179 ? -5.173 1.329 2.800 1.00 97.38 179 ILE A C 1
ATOM 1386 O O . ILE A 1 179 ? -5.506 1.988 1.817 1.00 97.38 179 ILE A O 1
ATOM 1390 N N . LEU A 1 180 ? -3.895 1.046 3.057 1.00 97.38 180 LEU A N 1
ATOM 1391 C CA . LEU A 1 180 ? -2.770 1.543 2.257 1.00 97.38 180 LEU A CA 1
ATOM 1392 C C . LEU A 1 180 ? -1.783 0.415 1.932 1.00 97.38 180 LEU A C 1
ATOM 1394 O O . LEU A 1 180 ? -0.963 0.039 2.769 1.00 97.38 180 LEU A O 1
ATOM 1398 N N . ASP A 1 181 ? -1.830 -0.114 0.715 1.00 95.19 181 ASP A N 1
ATOM 1399 C CA . ASP A 1 181 ? -0.888 -1.139 0.249 1.00 95.19 181 ASP A CA 1
ATOM 1400 C C . ASP A 1 181 ? -0.106 -0.641 -0.982 1.00 95.19 181 ASP A C 1
ATOM 1402 O O . ASP A 1 181 ? -0.614 -0.699 -2.095 1.00 95.19 181 ASP A O 1
ATOM 1406 N N . GLU A 1 182 ? 1.111 -0.102 -0.888 1.00 93.50 182 GLU A N 1
ATOM 1407 C CA . GLU A 1 182 ? 2.097 -0.119 0.206 1.00 93.50 182 GLU A CA 1
ATOM 1408 C C . GLU A 1 182 ? 2.584 1.306 0.540 1.00 93.50 182 GLU A C 1
ATOM 1410 O O . GLU A 1 182 ? 2.572 2.199 -0.304 1.00 93.50 182 GLU A O 1
ATOM 1415 N N . ILE A 1 183 ? 3.045 1.545 1.775 1.00 95.56 183 ILE A N 1
ATOM 1416 C CA . ILE A 1 183 ? 3.808 2.756 2.129 1.00 95.56 183 ILE A CA 1
ATOM 1417 C C . ILE A 1 183 ? 5.294 2.448 1.917 1.00 95.56 183 ILE A C 1
ATOM 1419 O O . ILE A 1 183 ? 6.042 2.142 2.852 1.00 95.56 183 ILE A O 1
ATOM 1423 N N . GLY A 1 184 ? 5.705 2.473 0.651 1.00 93.69 184 GLY A N 1
ATOM 1424 C CA . GLY A 1 184 ? 7.013 2.022 0.202 1.00 93.69 184 GLY A CA 1
ATOM 1425 C C . GLY A 1 184 ? 7.834 3.103 -0.494 1.00 93.69 184 GLY A C 1
ATOM 1426 O O . GLY A 1 184 ? 7.514 4.290 -0.528 1.00 93.69 184 GLY A O 1
ATOM 1427 N N . LYS A 1 185 ? 8.969 2.680 -1.058 1.00 93.06 185 LYS A N 1
ATOM 1428 C CA . LYS A 1 185 ? 9.907 3.589 -1.731 1.00 93.06 185 LYS A CA 1
ATOM 1429 C C . LYS A 1 185 ? 9.283 4.282 -2.948 1.00 93.06 185 LYS A C 1
ATOM 1431 O O . LYS A 1 185 ? 9.664 5.410 -3.233 1.00 93.06 185 LYS A O 1
ATOM 1436 N N . MET A 1 186 ? 8.403 3.605 -3.690 1.00 93.50 186 MET A N 1
ATOM 1437 C CA . MET A 1 186 ? 7.836 4.147 -4.931 1.00 93.50 186 MET A CA 1
ATOM 1438 C C . MET A 1 186 ? 6.795 5.231 -4.636 1.00 93.50 186 MET A C 1
ATOM 1440 O O . MET A 1 186 ? 6.823 6.290 -5.254 1.00 93.50 186 MET A O 1
ATOM 1444 N N . GLU A 1 187 ? 5.940 4.996 -3.648 1.00 95.81 187 GLU A N 1
ATOM 1445 C CA . GLU A 1 187 ? 4.854 5.876 -3.223 1.00 95.81 187 GLU A CA 1
ATOM 1446 C C . GLU A 1 187 ? 5.399 7.113 -2.497 1.00 95.81 187 GLU A C 1
ATOM 1448 O O . GLU A 1 187 ? 4.959 8.236 -2.740 1.00 95.81 187 GLU A O 1
ATOM 1453 N N . LEU A 1 188 ? 6.435 6.930 -1.668 1.00 96.75 188 LEU A N 1
ATOM 1454 C CA . LEU A 1 188 ? 7.078 8.007 -0.907 1.00 96.75 188 LEU A CA 1
ATOM 1455 C C . LEU A 1 188 ? 7.960 8.947 -1.747 1.00 96.75 188 LEU A C 1
ATOM 1457 O O . LEU A 1 188 ? 8.532 9.893 -1.207 1.00 96.75 188 LEU A O 1
ATOM 1461 N N . PHE A 1 189 ? 8.069 8.746 -3.064 1.00 95.81 189 PHE A N 1
ATOM 1462 C CA . PHE A 1 189 ? 8.598 9.802 -3.931 1.00 95.81 189 PHE A CA 1
ATOM 1463 C C . PHE A 1 189 ? 7.630 10.981 -4.074 1.00 95.81 189 PHE A C 1
ATOM 1465 O O . PHE A 1 189 ? 8.080 12.099 -4.332 1.00 95.81 189 PHE A O 1
ATOM 1472 N N . SER A 1 190 ? 6.324 10.761 -3.888 1.00 96.44 190 SER A N 1
ATOM 1473 C CA . SER A 1 190 ? 5.355 11.852 -3.817 1.00 96.44 190 SER A CA 1
ATOM 1474 C C . SER A 1 190 ? 5.453 12.533 -2.455 1.00 96.44 190 SER A C 1
ATOM 1476 O O . SER A 1 190 ? 5.069 11.975 -1.426 1.00 96.44 190 SER A O 1
ATOM 1478 N N . LYS A 1 191 ? 5.928 13.782 -2.450 1.00 95.31 191 LYS A N 1
ATOM 1479 C CA . LYS A 1 191 ? 5.987 14.600 -1.230 1.00 95.31 191 LYS A CA 1
ATOM 1480 C C . LYS A 1 191 ? 4.607 14.931 -0.681 1.00 95.31 191 LYS A C 1
ATOM 1482 O O . LYS A 1 191 ? 4.431 14.965 0.532 1.00 95.31 191 LYS A O 1
ATOM 1487 N N . GLN A 1 192 ? 3.618 15.088 -1.558 1.00 96.00 192 GLN A N 1
ATOM 1488 C CA . GLN A 1 192 ? 2.229 15.274 -1.147 1.00 96.00 192 GLN A CA 1
ATOM 1489 C C . GLN A 1 192 ? 1.709 14.049 -0.386 1.00 96.00 192 GLN A C 1
ATOM 1491 O O . GLN A 1 192 ? 1.089 14.184 0.667 1.00 96.00 192 GLN A O 1
ATOM 1496 N N . PHE A 1 193 ? 1.995 12.843 -0.887 1.00 97.12 193 PHE A N 1
ATOM 1497 C CA . PHE A 1 193 ? 1.617 11.600 -0.221 1.00 97.12 193 PHE A CA 1
ATOM 1498 C C . PHE A 1 193 ? 2.354 11.434 1.106 1.00 97.12 193 PHE A C 1
ATOM 1500 O O . PHE A 1 193 ? 1.706 11.195 2.120 1.00 97.12 193 PHE A O 1
ATOM 1507 N N . GLU A 1 194 ? 3.670 11.653 1.128 1.00 96.44 194 GLU A N 1
ATOM 1508 C CA . GLU A 1 194 ? 4.490 11.605 2.344 1.00 96.44 194 GLU A CA 1
ATOM 1509 C C . GLU A 1 194 ? 3.915 12.502 3.456 1.00 96.44 194 GLU A C 1
ATOM 1511 O O . GLU A 1 194 ? 3.665 12.031 4.568 1.00 96.44 194 GLU A O 1
ATOM 1516 N N . SER A 1 195 ? 3.609 13.767 3.142 1.00 95.62 195 SER A N 1
ATOM 1517 C CA . SER A 1 195 ? 2.996 14.705 4.092 1.00 95.62 195 SER A CA 1
ATOM 1518 C C . SER A 1 195 ? 1.585 14.290 4.520 1.00 95.62 195 SER A C 1
ATOM 1520 O O . SER A 1 195 ? 1.211 14.474 5.680 1.00 95.62 195 SER A O 1
ATOM 1522 N N . SER A 1 196 ? 0.791 13.716 3.613 1.00 96.19 196 SER A N 1
ATOM 1523 C CA . SER A 1 196 ? -0.530 13.177 3.947 1.00 96.19 196 SER A CA 1
ATOM 1524 C C . SER A 1 196 ? -0.444 11.999 4.909 1.00 96.19 196 SER A C 1
ATOM 1526 O O . SER A 1 196 ? -1.165 11.995 5.903 1.00 96.19 196 SER A O 1
ATOM 1528 N N . ILE A 1 197 ? 0.478 11.062 4.696 1.00 95.62 197 ILE A N 1
ATOM 1529 C CA . ILE A 1 197 ? 0.709 9.939 5.609 1.00 95.62 197 ILE A CA 1
ATOM 1530 C C . ILE A 1 197 ? 1.149 10.430 6.988 1.00 95.62 197 ILE A C 1
ATOM 1532 O O . ILE A 1 197 ? 0.549 10.034 7.984 1.00 95.62 197 ILE A O 1
ATOM 1536 N N . GLN A 1 198 ? 2.120 11.344 7.063 1.00 92.94 198 GLN A N 1
ATOM 1537 C CA . GLN A 1 198 ? 2.571 11.906 8.343 1.00 92.94 198 GLN A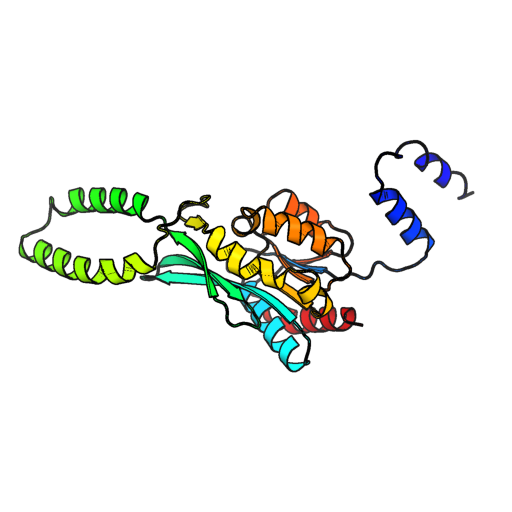 CA 1
ATOM 1538 C C . GLN A 1 198 ? 1.423 12.539 9.138 1.00 92.94 198 GLN A C 1
ATOM 1540 O O . GLN A 1 198 ? 1.300 12.300 10.336 1.00 92.94 198 GLN A O 1
ATOM 1545 N N . ARG A 1 199 ? 0.551 13.300 8.469 1.00 91.88 199 ARG A N 1
ATOM 1546 C CA . ARG A 1 199 ? -0.632 13.901 9.094 1.00 91.88 199 ARG A CA 1
ATOM 1547 C C . ARG A 1 199 ? -1.628 12.843 9.559 1.00 91.88 199 ARG A C 1
ATOM 1549 O O . ARG A 1 199 ? -2.103 12.913 10.683 1.00 91.88 199 ARG A O 1
ATOM 1556 N N . ILE A 1 200 ? -1.960 11.877 8.704 1.00 92.44 200 ILE A N 1
ATOM 1557 C CA . ILE A 1 200 ? -2.974 10.852 8.988 1.00 92.44 200 ILE A CA 1
ATOM 1558 C C . ILE A 1 200 ? -2.558 9.992 10.180 1.00 92.44 200 ILE A C 1
ATOM 1560 O O . ILE A 1 200 ? -3.378 9.720 11.054 1.00 92.44 200 ILE A O 1
ATOM 1564 N N . PHE A 1 20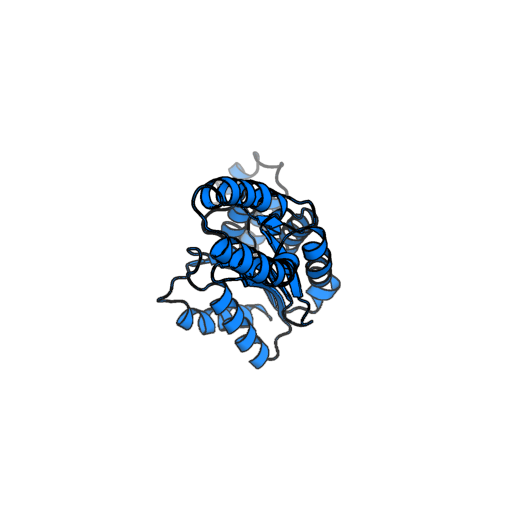1 ? -1.280 9.632 10.263 1.00 90.62 201 PHE A N 1
ATOM 1565 C CA . PHE A 1 201 ? -0.743 8.846 11.370 1.00 90.62 201 PHE A CA 1
ATOM 1566 C C . PHE A 1 201 ? -0.745 9.599 12.710 1.00 90.62 201 PHE A C 1
ATOM 1568 O O . PHE A 1 201 ? -0.600 8.963 13.747 1.00 90.62 201 PHE A O 1
ATOM 1575 N N . GLN A 1 202 ? -0.948 10.920 12.720 1.00 87.12 202 GLN A N 1
ATOM 1576 C CA . GLN A 1 202 ? -1.146 11.716 13.941 1.00 87.12 202 GLN A CA 1
ATOM 1577 C C . GLN A 1 202 ? -2.623 11.821 14.361 1.00 87.12 202 GLN A C 1
ATOM 1579 O O . GLN A 1 202 ? -2.929 12.422 15.388 1.00 87.12 202 GLN A O 1
ATOM 1584 N N . THR A 1 203 ? -3.549 11.271 13.573 1.00 87.44 203 THR A N 1
ATOM 1585 C CA . THR A 1 203 ? -4.989 11.290 13.868 1.00 87.44 203 THR A CA 1
ATOM 1586 C C . THR A 1 203 ? -5.455 9.993 14.529 1.00 87.44 203 THR A C 1
ATOM 1588 O O . THR A 1 203 ? -4.719 9.014 14.619 1.00 87.44 203 THR A O 1
ATOM 1591 N N . SER A 1 204 ? -6.719 9.960 14.953 1.00 86.88 204 SER A N 1
ATOM 1592 C CA . SER A 1 204 ? -7.375 8.755 15.462 1.00 86.88 204 SER A CA 1
ATOM 1593 C C . SER A 1 204 ? -7.892 7.809 14.367 1.00 86.88 204 SER A C 1
ATOM 1595 O O . SER A 1 204 ? -8.576 6.842 14.705 1.00 86.88 204 SER A O 1
ATOM 1597 N N . GLN A 1 205 ? -7.579 8.048 13.086 1.00 90.81 205 GLN A N 1
ATOM 1598 C CA . GLN A 1 205 ? -7.986 7.182 11.975 1.00 90.81 205 GLN A CA 1
ATOM 1599 C C . GLN A 1 205 ? -7.556 5.729 12.220 1.00 90.81 205 GLN A C 1
ATOM 1601 O O . GLN A 1 205 ? -6.420 5.469 12.618 1.00 90.81 205 GLN A O 1
ATOM 1606 N N . VAL A 1 206 ? -8.448 4.774 11.945 1.00 94.38 206 VAL A N 1
ATOM 1607 C CA . VAL A 1 206 ? -8.096 3.348 11.932 1.00 94.38 206 VAL A CA 1
ATOM 1608 C C . VAL A 1 206 ? -7.423 3.015 10.605 1.00 94.38 206 VAL A C 1
ATOM 1610 O O . VAL A 1 206 ? -7.993 3.275 9.545 1.00 94.38 206 VAL A O 1
ATOM 1613 N N . ILE A 1 207 ? -6.212 2.461 10.657 1.00 95.69 207 ILE A N 1
ATOM 1614 C CA . ILE A 1 207 ? -5.342 2.260 9.495 1.00 95.69 207 ILE A CA 1
ATOM 1615 C C . ILE A 1 207 ? -4.894 0.801 9.417 1.00 95.69 207 ILE A C 1
ATOM 1617 O O . ILE A 1 207 ? -4.375 0.242 10.384 1.00 95.69 207 ILE A O 1
ATOM 1621 N N . LEU A 1 208 ? -5.015 0.214 8.230 1.00 97.31 208 LEU A N 1
ATOM 1622 C CA . LEU A 1 208 ? -4.296 -0.990 7.830 1.00 97.31 208 LEU A CA 1
ATOM 1623 C C . LEU A 1 208 ? -3.335 -0.617 6.703 1.00 97.31 208 LEU A C 1
ATOM 1625 O O . LEU A 1 208 ? -3.776 -0.260 5.616 1.00 97.31 208 LEU A O 1
ATOM 1629 N N . ALA A 1 209 ? -2.032 -0.723 6.926 1.00 97.38 209 ALA A N 1
ATOM 1630 C CA . ALA A 1 209 ? -1.054 -0.427 5.886 1.00 97.38 209 ALA A CA 1
ATOM 1631 C C . ALA A 1 209 ? -0.022 -1.538 5.734 1.00 97.38 209 ALA A C 1
ATOM 1633 O O . ALA A 1 209 ? 0.276 -2.257 6.687 1.00 97.38 209 ALA A O 1
ATOM 1634 N N . THR A 1 210 ? 0.555 -1.674 4.546 1.00 96.81 210 THR A N 1
ATOM 1635 C CA . THR A 1 210 ? 1.731 -2.518 4.333 1.00 96.81 210 THR A CA 1
ATOM 1636 C C . THR A 1 210 ? 2.981 -1.643 4.280 1.00 96.81 210 THR A C 1
ATOM 1638 O O . THR A 1 210 ? 2.954 -0.509 3.799 1.00 96.81 210 THR A O 1
ATOM 1641 N N . VAL A 1 211 ? 4.079 -2.146 4.843 1.00 96.38 211 VAL A N 1
ATOM 1642 C CA . VAL A 1 211 ? 5.380 -1.472 4.875 1.00 96.38 211 VAL A CA 1
ATOM 1643 C C . VAL A 1 211 ? 6.500 -2.467 4.566 1.00 96.38 211 VAL A C 1
ATOM 1645 O O . VAL A 1 211 ? 6.460 -3.619 5.028 1.00 96.38 211 VAL A O 1
ATOM 1648 N N . PRO A 1 212 ? 7.550 -2.048 3.844 1.00 94.44 212 PRO A N 1
ATOM 1649 C CA . PRO A 1 212 ? 8.665 -2.930 3.538 1.00 94.44 212 PRO A CA 1
ATOM 1650 C C . PRO A 1 212 ? 9.454 -3.277 4.807 1.00 94.44 212 PRO A C 1
ATOM 1652 O O . PRO A 1 212 ? 9.526 -2.489 5.755 1.00 94.44 212 PRO A O 1
ATOM 1655 N N . THR A 1 213 ? 10.111 -4.442 4.816 1.00 91.75 213 THR A N 1
ATOM 1656 C CA . THR A 1 213 ? 10.933 -4.901 5.954 1.00 91.75 213 THR A CA 1
ATOM 1657 C C . THR A 1 213 ? 12.017 -3.886 6.324 1.00 91.75 213 THR A C 1
ATOM 1659 O O . THR A 1 213 ? 12.291 -3.675 7.502 1.00 91.75 213 THR A O 1
ATOM 1662 N N . ARG A 1 214 ? 12.582 -3.194 5.328 1.00 90.25 214 ARG A N 1
ATOM 1663 C CA . ARG A 1 214 ? 13.485 -2.047 5.494 1.00 90.25 214 ARG A CA 1
ATOM 1664 C C . ARG A 1 214 ? 13.016 -0.913 4.595 1.00 90.25 214 ARG A C 1
ATOM 1666 O O . ARG A 1 214 ? 12.711 -1.164 3.428 1.00 90.25 214 ARG A O 1
ATOM 1673 N N . GLY A 1 215 ? 12.976 0.307 5.113 1.00 88.81 215 GLY A N 1
ATOM 1674 C CA . GLY A 1 215 ? 12.489 1.458 4.361 1.00 88.81 215 GLY A CA 1
ATOM 1675 C C . GLY A 1 215 ? 13.271 2.743 4.599 1.00 88.81 215 GLY A C 1
ATOM 1676 O O . GLY A 1 215 ? 14.388 2.744 5.111 1.00 88.81 215 GLY A O 1
ATOM 1677 N N . SER A 1 216 ? 12.675 3.847 4.151 1.00 91.88 216 SER A N 1
ATOM 1678 C CA . SER A 1 216 ? 13.154 5.197 4.444 1.00 91.88 216 SER A CA 1
ATOM 1679 C C . SER A 1 216 ? 12.982 5.526 5.930 1.00 91.88 216 SER A C 1
ATOM 1681 O O . SER A 1 216 ? 12.314 4.800 6.665 1.00 91.88 216 SER A O 1
ATOM 1683 N N . TYR A 1 217 ? 13.533 6.665 6.358 1.00 93.31 217 TYR A N 1
ATOM 1684 C CA . TYR A 1 217 ? 13.354 7.171 7.720 1.00 93.31 217 TYR A CA 1
ATOM 1685 C C . TYR A 1 217 ? 11.879 7.187 8.150 1.00 93.31 217 TYR A C 1
ATOM 1687 O O . TYR A 1 217 ? 11.559 6.666 9.212 1.00 93.31 217 TYR A O 1
ATOM 1695 N N . LEU A 1 218 ? 10.974 7.674 7.289 1.00 92.88 218 LEU A N 1
ATOM 1696 C CA . LEU A 1 218 ? 9.541 7.679 7.584 1.00 92.88 218 LEU A CA 1
ATOM 1697 C C . LEU A 1 218 ? 9.003 6.267 7.842 1.00 92.88 218 LEU A C 1
ATOM 1699 O O . LEU A 1 218 ? 8.323 6.058 8.835 1.00 92.88 218 LEU A O 1
ATOM 1703 N N . VAL A 1 219 ? 9.326 5.285 6.996 1.00 94.75 219 VAL A N 1
ATOM 1704 C CA . VAL A 1 219 ? 8.849 3.902 7.180 1.00 94.75 219 VAL A CA 1
ATOM 1705 C C . VAL A 1 219 ? 9.276 3.343 8.536 1.00 94.75 219 VAL A C 1
ATOM 1707 O O . VAL A 1 219 ? 8.469 2.719 9.224 1.00 94.75 219 VAL A O 1
ATOM 1710 N N . GLU A 1 220 ? 10.527 3.573 8.933 1.00 94.88 220 GLU A N 1
ATOM 1711 C CA . GLU A 1 220 ? 11.017 3.122 10.236 1.00 94.88 220 GLU A CA 1
ATOM 1712 C C . GLU A 1 220 ? 10.325 3.870 11.385 1.00 94.88 220 GLU A C 1
ATOM 1714 O O . GLU A 1 220 ? 9.925 3.237 12.362 1.00 94.88 220 GLU A O 1
ATOM 1719 N N . GLN A 1 221 ? 10.057 5.174 11.236 1.00 92.81 221 GLN A N 1
ATOM 1720 C CA . GLN A 1 221 ? 9.250 5.925 12.203 1.00 92.81 221 GLN A CA 1
ATOM 1721 C C . GLN A 1 221 ? 7.841 5.341 12.360 1.00 92.81 221 GLN A C 1
ATOM 1723 O O . GLN A 1 221 ? 7.406 5.134 13.492 1.00 92.81 221 GLN A O 1
ATOM 1728 N N . LEU A 1 222 ? 7.151 5.028 11.255 1.00 92.38 222 LEU A N 1
ATOM 1729 C CA . LEU A 1 222 ? 5.793 4.472 11.282 1.00 92.38 222 LEU A CA 1
ATOM 1730 C C . LEU A 1 222 ? 5.743 3.140 12.044 1.00 92.38 222 LEU A C 1
ATOM 1732 O O . LEU A 1 222 ? 4.818 2.909 12.826 1.00 92.38 222 LEU A O 1
ATOM 1736 N N . LYS A 1 223 ? 6.757 2.283 11.864 1.00 92.62 223 LYS A N 1
ATOM 1737 C CA . LYS A 1 223 ? 6.883 1.001 12.580 1.00 92.62 223 LYS A CA 1
ATOM 1738 C C . LYS A 1 223 ? 7.033 1.184 14.087 1.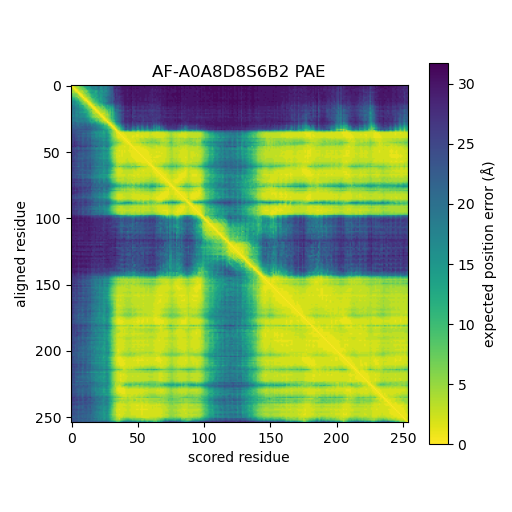00 92.62 223 LYS A C 1
ATOM 1740 O O . LYS A 1 223 ? 6.473 0.401 14.846 1.00 92.62 223 LYS A O 1
ATOM 1745 N N . THR A 1 224 ? 7.788 2.197 14.510 1.00 89.56 224 THR A N 1
ATOM 1746 C CA . THR A 1 224 ? 8.054 2.477 15.932 1.00 89.56 224 THR A CA 1
ATOM 1747 C C . THR A 1 224 ? 7.025 3.394 16.588 1.00 89.56 224 THR A C 1
ATOM 1749 O O . THR A 1 224 ? 7.098 3.629 17.792 1.00 89.56 224 THR A O 1
ATOM 1752 N N . GLN A 1 225 ? 6.084 3.942 15.816 1.00 85.38 225 GLN A N 1
ATOM 1753 C CA . GLN A 1 225 ? 5.122 4.910 16.319 1.00 85.38 225 GLN A CA 1
ATOM 1754 C C . GLN A 1 225 ? 4.233 4.296 17.408 1.00 85.38 225 GLN A C 1
ATOM 1756 O O . GLN A 1 225 ? 3.748 3.168 17.288 1.00 85.38 225 GLN A O 1
ATOM 1761 N N . ALA A 1 226 ? 3.983 5.060 18.474 1.00 78.75 226 ALA A N 1
ATOM 1762 C CA . ALA A 1 226 ? 3.041 4.661 19.509 1.00 78.75 226 ALA A CA 1
ATOM 1763 C C . ALA A 1 226 ? 1.661 4.387 18.887 1.00 78.75 226 ALA A C 1
ATOM 1765 O O . ALA A 1 226 ? 1.133 5.200 18.132 1.00 78.75 226 ALA A O 1
ATOM 1766 N N . GLY A 1 227 ? 1.088 3.221 19.191 1.00 78.69 227 GLY A N 1
ATOM 1767 C CA . GLY A 1 227 ? -0.187 2.788 18.614 1.00 78.69 227 GLY A CA 1
ATOM 1768 C C . GLY A 1 227 ? -0.069 1.894 17.374 1.00 78.69 227 GLY A C 1
ATOM 1769 O O . GLY A 1 227 ? -1.070 1.272 17.016 1.00 78.69 227 GLY A O 1
ATOM 1770 N N . SER A 1 228 ? 1.123 1.759 16.777 1.00 87.12 228 SER A N 1
ATOM 1771 C CA . SER A 1 228 ? 1.384 0.820 15.681 1.00 87.12 228 SER A CA 1
ATOM 1772 C C . SER A 1 228 ? 1.510 -0.619 16.181 1.00 87.12 228 SER A C 1
ATOM 1774 O O . SER A 1 228 ? 2.272 -0.925 17.098 1.00 87.12 228 SER A O 1
ATOM 1776 N N . ASN A 1 229 ? 0.771 -1.525 15.548 1.00 92.69 229 ASN A N 1
ATOM 1777 C CA . ASN A 1 229 ? 0.904 -2.968 15.696 1.00 92.69 229 ASN A CA 1
ATOM 1778 C C . ASN A 1 229 ? 1.528 -3.546 14.420 1.00 92.69 229 ASN A C 1
ATOM 1780 O O . ASN A 1 229 ? 0.849 -3.667 13.400 1.00 92.69 229 ASN A O 1
ATOM 1784 N N . LEU A 1 230 ? 2.817 -3.883 14.481 1.00 94.25 230 LEU A N 1
ATOM 1785 C CA . LEU A 1 230 ? 3.554 -4.459 13.360 1.00 94.25 230 LEU A CA 1
ATOM 1786 C C . LEU A 1 230 ? 3.384 -5.986 13.328 1.00 94.25 230 LEU A C 1
ATOM 1788 O O . LEU A 1 230 ? 3.806 -6.682 14.247 1.00 94.25 230 LEU A O 1
ATOM 1792 N N . ILE A 1 231 ? 2.800 -6.506 12.250 1.00 94.94 231 ILE A N 1
ATOM 1793 C CA . ILE A 1 231 ? 2.553 -7.932 12.021 1.00 94.94 231 ILE A CA 1
ATOM 1794 C C . ILE A 1 231 ? 3.452 -8.422 10.886 1.00 94.94 231 ILE A C 1
ATOM 1796 O O . ILE A 1 231 ? 3.427 -7.884 9.775 1.00 94.94 231 ILE A O 1
ATOM 1800 N N . GLN A 1 232 ? 4.223 -9.476 11.149 1.00 94.69 232 GLN A N 1
ATOM 1801 C CA . GLN A 1 232 ? 5.050 -10.121 10.136 1.00 94.69 232 GLN A CA 1
ATOM 1802 C C . GLN A 1 232 ? 4.250 -11.184 9.372 1.00 94.69 232 GLN A C 1
ATOM 1804 O O . GLN A 1 232 ? 3.734 -12.141 9.950 1.00 94.69 232 GLN A O 1
ATOM 1809 N N . VAL A 1 233 ? 4.164 -11.025 8.054 1.00 94.31 233 VAL A N 1
ATOM 1810 C CA . VAL A 1 233 ? 3.395 -11.884 7.152 1.00 94.31 233 VAL A CA 1
ATOM 1811 C C . VAL A 1 233 ? 4.330 -12.817 6.394 1.00 94.31 233 VAL A C 1
ATOM 1813 O O . VAL A 1 233 ? 5.292 -12.384 5.755 1.00 94.31 233 VAL A O 1
ATOM 1816 N N . HIS A 1 234 ? 3.994 -14.100 6.405 1.00 92.56 234 HIS A N 1
ATOM 1817 C CA . HIS A 1 234 ? 4.626 -15.143 5.610 1.00 92.56 234 HIS A CA 1
ATOM 1818 C C . HIS A 1 234 ? 3.562 -16.101 5.053 1.00 92.56 234 HIS A C 1
ATOM 1820 O O . HIS A 1 234 ? 2.404 -16.092 5.472 1.00 92.56 234 HIS A O 1
ATOM 1826 N N . HIS A 1 235 ? 3.933 -16.966 4.106 1.00 88.06 235 HIS A N 1
ATOM 1827 C CA . HIS A 1 235 ? 2.962 -17.841 3.433 1.00 88.06 235 HIS A CA 1
ATOM 1828 C C . HIS A 1 235 ? 2.141 -18.711 4.396 1.00 88.06 235 HIS A C 1
ATOM 1830 O O . HIS A 1 235 ? 0.949 -18.887 4.175 1.00 88.06 235 HIS A O 1
ATOM 1836 N N . GLY A 1 236 ? 2.756 -19.197 5.479 1.00 88.50 236 GLY A N 1
ATOM 1837 C CA . GLY A 1 236 ? 2.084 -20.054 6.462 1.00 88.50 236 GLY A CA 1
ATOM 1838 C C . GLY A 1 236 ? 1.070 -19.371 7.393 1.00 88.50 236 GLY A C 1
ATOM 1839 O O . GLY A 1 236 ? 0.269 -20.082 7.986 1.00 88.50 236 GLY A O 1
ATOM 1840 N N . ASN A 1 237 ? 1.081 -18.038 7.549 1.00 90.81 237 ASN A N 1
ATOM 1841 C CA . ASN A 1 237 ? 0.175 -17.350 8.487 1.00 90.81 237 ASN A CA 1
ATOM 1842 C C . ASN A 1 237 ? -0.867 -16.449 7.814 1.00 90.81 237 ASN A C 1
ATOM 1844 O O . ASN A 1 237 ? -1.868 -16.113 8.444 1.00 90.81 237 ASN A O 1
ATOM 1848 N N . ARG A 1 238 ? -0.675 -16.083 6.540 1.00 87.75 238 ARG A N 1
ATOM 1849 C CA . ARG A 1 238 ? -1.501 -15.072 5.862 1.00 87.75 238 ARG A CA 1
ATOM 1850 C C . ARG A 1 238 ? -3.005 -15.344 5.941 1.00 87.75 238 ARG A C 1
ATOM 1852 O O . ARG A 1 238 ? -3.768 -14.409 6.107 1.00 87.75 238 ARG A O 1
ATOM 1859 N N . ASP A 1 239 ? -3.433 -16.599 5.822 1.00 88.50 239 ASP A N 1
ATOM 1860 C CA . ASP A 1 239 ? -4.859 -16.930 5.743 1.00 88.50 239 ASP A CA 1
ATOM 1861 C C . ASP A 1 239 ? -5.534 -16.856 7.120 1.00 88.50 239 ASP A C 1
ATOM 1863 O O . ASP A 1 239 ? -6.675 -16.418 7.223 1.00 88.50 239 ASP A O 1
ATOM 1867 N N . ILE A 1 240 ? -4.792 -17.176 8.183 1.00 91.00 240 ILE A N 1
ATOM 1868 C CA . ILE A 1 240 ? -5.240 -17.043 9.577 1.00 91.00 240 ILE A CA 1
ATOM 1869 C C . ILE A 1 240 ? -5.331 -15.562 9.968 1.00 91.00 240 ILE A C 1
ATOM 1871 O O . ILE A 1 240 ? -6.272 -15.144 10.642 1.00 91.00 240 ILE A O 1
ATOM 1875 N N . LEU A 1 241 ? -4.380 -14.750 9.494 1.00 94.12 241 LEU A N 1
ATOM 1876 C CA . LEU A 1 241 ? -4.317 -13.322 9.801 1.00 94.12 241 LEU A CA 1
ATOM 1877 C C . LEU A 1 241 ? -5.525 -12.529 9.285 1.00 94.12 241 LEU A C 1
ATOM 1879 O O . LEU A 1 241 ? -5.783 -11.450 9.808 1.00 94.12 241 LEU A O 1
ATOM 1883 N N . VAL A 1 242 ? -6.274 -13.029 8.295 1.00 94.38 242 VAL A N 1
ATOM 1884 C CA . VAL A 1 242 ? -7.439 -12.318 7.736 1.00 94.38 242 VAL A CA 1
ATOM 1885 C C . VAL A 1 242 ? -8.472 -12.016 8.824 1.00 94.38 242 VAL A C 1
ATOM 1887 O O . VAL A 1 242 ? -8.831 -10.856 9.030 1.00 94.38 242 VAL A O 1
ATOM 1890 N N . GLU A 1 243 ? -8.920 -13.047 9.544 1.00 92.12 243 GLU A N 1
ATOM 1891 C CA . GLU A 1 243 ? -9.934 -12.898 10.594 1.00 92.12 243 GLU A CA 1
ATOM 1892 C C . GLU A 1 243 ? -9.382 -12.152 11.810 1.00 92.12 243 GLU A C 1
ATOM 1894 O O . GLU A 1 243 ? -10.070 -11.318 12.399 1.00 92.12 243 GLU A O 1
ATOM 1899 N N . GLU A 1 244 ? -8.115 -12.382 12.165 1.00 93.31 244 GLU A N 1
ATOM 1900 C CA . GLU A 1 244 ? -7.474 -11.658 13.264 1.00 93.31 244 GLU A CA 1
ATOM 1901 C C . GLU A 1 244 ? -7.424 -10.147 12.988 1.00 93.31 244 GLU A C 1
ATOM 1903 O O . GLU A 1 244 ? -7.830 -9.344 13.833 1.00 93.31 244 GLU A O 1
ATOM 1908 N N . ILE A 1 245 ? -6.955 -9.748 11.801 1.00 94.88 245 ILE A N 1
ATOM 1909 C CA . ILE A 1 245 ? -6.850 -8.340 11.406 1.00 94.88 245 ILE A CA 1
ATOM 1910 C C . ILE A 1 245 ? -8.241 -7.717 11.332 1.00 94.88 245 ILE A C 1
ATOM 1912 O O . ILE A 1 245 ? -8.449 -6.651 11.909 1.00 94.88 245 ILE A O 1
ATOM 1916 N N . LYS A 1 246 ? -9.205 -8.386 10.687 1.00 94.06 246 LYS A N 1
ATOM 1917 C CA . LYS A 1 246 ? -10.595 -7.919 10.611 1.00 94.06 246 LYS A CA 1
ATOM 1918 C C . LYS A 1 246 ? -11.151 -7.616 12.001 1.00 94.06 246 LYS A C 1
ATOM 1920 O O . LYS A 1 246 ? -11.616 -6.505 12.240 1.00 94.06 246 LYS A O 1
ATOM 1925 N N . ASN A 1 247 ? -11.063 -8.566 12.930 1.00 91.88 247 ASN A N 1
ATOM 1926 C CA . ASN A 1 247 ? -11.600 -8.396 14.279 1.00 91.88 247 ASN A CA 1
ATOM 1927 C C . ASN A 1 247 ? -10.904 -7.254 15.029 1.00 91.88 247 ASN A C 1
ATOM 1929 O O . ASN A 1 247 ? -11.575 -6.446 15.670 1.00 91.88 247 ASN A O 1
ATOM 1933 N N . LYS A 1 248 ? -9.575 -7.124 14.905 1.00 91.81 248 LYS A N 1
ATOM 1934 C CA . LYS A 1 248 ? -8.843 -5.992 15.496 1.00 91.81 248 LYS A CA 1
ATOM 1935 C C . LYS A 1 248 ? -9.306 -4.650 14.935 1.00 91.81 248 LYS A C 1
ATOM 1937 O O . LYS A 1 248 ? -9.508 -3.729 15.720 1.00 91.81 248 LYS A O 1
ATOM 1942 N N . LEU A 1 249 ? -9.499 -4.546 13.619 1.00 92.62 249 LEU A N 1
ATOM 1943 C CA . LEU A 1 249 ? -9.987 -3.321 12.981 1.00 92.62 249 LEU A CA 1
ATOM 1944 C C . LEU A 1 249 ? -11.403 -2.984 13.459 1.00 92.62 249 LEU A C 1
ATOM 1946 O O . LEU A 1 249 ? -11.646 -1.864 13.895 1.00 92.62 249 LEU A O 1
ATOM 1950 N N . LEU A 1 250 ? -12.319 -3.956 13.476 1.00 90.38 250 LEU A N 1
ATOM 1951 C CA . LEU A 1 250 ? -13.700 -3.748 13.928 1.00 90.38 250 LEU A CA 1
ATOM 1952 C C . LEU A 1 250 ? -13.785 -3.264 15.382 1.00 90.38 250 LEU A C 1
ATOM 1954 O O . LEU A 1 250 ? -14.588 -2.388 15.695 1.00 90.38 250 LEU A O 1
ATOM 1958 N N . LEU A 1 251 ? -12.923 -3.770 16.268 1.00 88.81 251 LEU A N 1
ATOM 1959 C CA . LEU A 1 251 ? -12.864 -3.329 17.666 1.00 88.81 251 LEU A CA 1
ATOM 1960 C C . LEU A 1 251 ? -12.432 -1.860 17.826 1.00 88.81 251 LEU A C 1
ATOM 1962 O O . LEU A 1 251 ? -12.700 -1.254 18.868 1.00 88.81 251 LEU A O 1
ATOM 1966 N N . GLN A 1 252 ? -11.769 -1.285 16.821 1.00 85.69 252 GLN A N 1
ATOM 1967 C CA . GLN A 1 252 ? -11.244 0.081 16.862 1.00 85.69 252 GLN A CA 1
ATOM 1968 C C . GLN A 1 252 ? -12.255 1.128 16.363 1.00 85.69 252 GLN A C 1
ATOM 1970 O O . GLN A 1 252 ? -12.166 2.279 16.793 1.00 85.69 252 GLN A O 1
ATOM 1975 N N . ILE A 1 253 ? -13.248 0.721 15.559 1.00 83.06 253 ILE A N 1
ATOM 1976 C CA . ILE A 1 253 ? -14.216 1.583 14.841 1.00 83.06 253 ILE A CA 1
ATOM 1977 C C . ILE A 1 253 ? -15.310 2.205 15.745 1.00 83.06 253 ILE A C 1
ATOM 1979 O O . ILE A 1 253 ? -16.154 2.945 15.251 1.00 83.06 253 ILE A O 1
ATOM 1983 N N . LYS A 1 254 ? -15.295 1.952 17.063 1.00 58.88 254 LYS A N 1
ATOM 1984 C CA . LYS A 1 254 ? -16.267 2.526 18.019 1.00 58.88 254 LYS A CA 1
ATOM 1985 C C . LYS A 1 254 ? -16.415 4.041 17.916 1.00 58.88 254 LYS A C 1
ATOM 1987 O O . LYS A 1 254 ? -15.365 4.712 18.073 1.00 58.88 254 LYS A O 1
#

Solvent-accessible surface area (backbone atoms only — not comparable to full-atom values): 14426 Å² total; per-residue (Å²): 141,72,80,72,71,65,63,70,68,70,80,80,62,91,87,44,77,68,56,60,55,53,55,53,43,68,74,65,73,60,75,79,76,57,33,34,39,35,40,28,43,62,91,86,42,43,65,65,59,35,51,51,52,28,52,56,58,39,52,77,67,72,52,46,61,40,43,37,38,58,43,83,36,68,53,95,93,37,85,32,32,31,30,40,35,36,71,75,79,70,47,67,44,53,34,28,14,31,44,54,72,64,50,54,57,54,49,48,59,48,44,66,60,48,62,77,77,56,55,76,71,58,50,53,52,50,52,57,54,43,66,62,44,50,65,67,51,57,78,46,37,34,88,63,85,54,63,71,62,88,70,28,24,29,34,55,68,55,38,47,72,62,50,52,69,63,68,32,71,72,48,46,73,69,34,52,33,40,38,37,38,59,59,36,79,76,54,56,68,33,62,71,52,45,55,46,51,60,54,50,74,71,49,87,58,32,35,43,32,31,37,55,78,73,68,55,73,66,48,54,47,56,62,70,35,90,39,44,45,76,43,82,46,38,74,94,47,40,78,65,45,30,61,56,50,45,53,57,52,61,72,60,64,117

Radius of gyration: 23.86 Å; Cα contacts (8 Å, |Δi|>4): 350; chains: 1; bounding box: 46×42×94 Å

Nearest PDB structures (foldseek):
  1ye8-assembly1_A  TM=9.028E-01  e=5.512E-12  Aquifex aeolicus
  7tku-assembly1_E  TM=3.519E-01  e=6.571E-02  Saccharomyces cerevisiae
  2qm8-assembly1_B  TM=1.564E-01  e=7.439E-02  Methylorubrum extorquens AM1
  2qm7-assembly1_A  TM=1.497E-01  e=5.455E-02  Methylorubrum extorquens AM1
  5l3s-assembly1_B  TM=3.395E-01  e=2.717E+00  Sulfolobus acidocaldarius DSM 639